Protein AF-0000000086682883 (afdb_homodimer)

Nearest PDB structures (foldseek):
  5fp2-assembly2_B  TM=2.014E-01  e=4.593E+00  Pseudomonas aeruginosa PAO1
  8byt-assembly1_A  TM=1.285E-01  e=1.611E+00  Veillonella parvula
  5c58-assembly1_A  TM=1.926E-01  e=7.196E+00  Serratia marcescens
  5o78-assembly1_C  TM=1.429E-01  e=5.894E+00  Klebsiella aerogenes
  5fp2-assembly2_B  TM=2.020E-01  e=2.876E+00  Pseudomonas aeruginosa PAO1

Structure (mmCIF, N/CA/C/O backbone):
data_AF-0000000086682883-model_v1
#
loop_
_entity.id
_entity.type
_entity.pdbx_description
1 polymer 'Secreted protein'
#
loop_
_atom_site.group_PDB
_atom_site.id
_atom_site.type_symbol
_atom_site.label_atom_id
_atom_site.label_alt_id
_atom_site.label_comp_id
_atom_site.label_asym_id
_atom_site.label_entity_id
_atom_site.label_seq_id
_atom_site.pdbx_PDB_ins_code
_atom_site.Cartn_x
_atom_site.Cartn_y
_atom_site.Cartn_z
_atom_site.occupancy
_atom_site.B_iso_or_equiv
_atom_site.auth_seq_id
_atom_site.auth_comp_id
_atom_site.auth_asym_id
_atom_site.auth_atom_id
_atom_site.pdbx_PDB_model_num
ATOM 1 N N . MET A 1 1 ? -30.047 38.281 -9.898 1 27.17 1 MET A N 1
ATOM 2 C CA . MET A 1 1 ? -28.609 38.438 -9.664 1 27.17 1 MET A CA 1
ATOM 3 C C . MET A 1 1 ? -28.047 37.219 -8.984 1 27.17 1 MET A C 1
ATOM 5 O O . MET A 1 1 ? -28.422 36.875 -7.855 1 27.17 1 MET A O 1
ATOM 9 N N . LEU A 1 2 ? -27.672 36.125 -9.703 1 32.53 2 LEU A N 1
ATOM 10 C CA . LEU A 1 2 ? -27.172 34.844 -9.258 1 32.53 2 LEU A CA 1
ATOM 11 C C . LEU A 1 2 ? -25.812 35 -8.562 1 32.53 2 LEU A C 1
ATOM 13 O O . LEU A 1 2 ? -24.875 35.531 -9.141 1 32.53 2 LEU A O 1
ATOM 17 N N . ALA A 1 3 ? -25.781 34.969 -7.195 1 36.28 3 ALA A N 1
ATOM 18 C CA . ALA A 1 3 ? -24.609 35.062 -6.344 1 36.28 3 ALA A CA 1
ATOM 19 C C . ALA A 1 3 ? -23.578 34 -6.695 1 36.28 3 ALA A C 1
ATOM 21 O O . ALA A 1 3 ? -23.906 32.812 -6.727 1 36.28 3 ALA A O 1
ATOM 22 N N . ALA A 1 4 ? -22.547 34.312 -7.398 1 33.81 4 ALA A N 1
ATOM 23 C CA . ALA A 1 4 ? -21.375 33.5 -7.688 1 33.81 4 ALA A CA 1
ATOM 24 C C . ALA A 1 4 ? -20.766 32.938 -6.406 1 33.81 4 ALA A C 1
ATOM 26 O O . ALA A 1 4 ? -20.344 33.719 -5.535 1 33.81 4 ALA A O 1
ATOM 27 N N . LEU A 1 5 ? -21.172 31.797 -5.938 1 30.8 5 LEU A N 1
ATOM 28 C CA . LEU A 1 5 ? -20.5 31.156 -4.824 1 30.8 5 LEU A CA 1
ATOM 29 C C . LEU A 1 5 ? -19 31.047 -5.086 1 30.8 5 LEU A C 1
ATOM 31 O O . LEU A 1 5 ? -18.578 30.406 -6.055 1 30.8 5 LEU A O 1
ATOM 35 N N . ALA A 1 6 ? -18.25 32 -4.656 1 28.39 6 ALA A N 1
ATOM 36 C CA . ALA A 1 6 ? -16.797 32 -4.711 1 28.39 6 ALA A CA 1
ATOM 37 C C . ALA A 1 6 ? -16.234 30.719 -4.121 1 28.39 6 ALA A C 1
ATOM 39 O O . ALA A 1 6 ? -16.547 30.359 -2.982 1 28.39 6 ALA A O 1
ATOM 40 N N . VAL A 1 7 ? -15.961 29.812 -4.93 1 37.06 7 VAL A N 1
ATOM 41 C CA . VAL A 1 7 ? -15.141 28.672 -4.531 1 37.06 7 VAL A CA 1
ATOM 42 C C . VAL A 1 7 ? -13.891 29.156 -3.809 1 37.06 7 VAL A C 1
ATOM 44 O O . VAL A 1 7 ? -13.078 29.875 -4.387 1 37.06 7 VAL A O 1
ATOM 47 N N . LEU A 1 8 ? -13.953 29.391 -2.508 1 30.41 8 LEU A N 1
ATOM 48 C CA . LEU A 1 8 ? -12.766 29.734 -1.738 1 30.41 8 LEU A CA 1
ATOM 49 C C . LEU A 1 8 ? -11.594 28.844 -2.125 1 30.41 8 LEU A C 1
ATOM 51 O O . LEU A 1 8 ? -11.695 27.609 -2.053 1 30.41 8 LEU A O 1
ATOM 55 N N . ALA A 1 9 ? -10.836 29.234 -3.021 1 33 9 ALA A N 1
ATOM 56 C CA . ALA A 1 9 ? -9.547 28.609 -3.27 1 33 9 ALA A CA 1
ATOM 57 C C . ALA A 1 9 ? -8.836 28.281 -1.959 1 33 9 ALA A C 1
ATOM 59 O O . ALA A 1 9 ? -8.516 29.172 -1.175 1 33 9 ALA A O 1
ATOM 60 N N . VAL A 1 10 ? -9.148 27.219 -1.312 1 38.44 10 VAL A N 1
ATOM 61 C CA . VAL A 1 10 ? -8.32 26.875 -0.164 1 38.44 10 VAL A CA 1
ATOM 62 C C . VAL A 1 10 ? -6.844 27 -0.533 1 38.44 10 VAL A C 1
ATOM 64 O O . VAL A 1 10 ? -6.398 26.469 -1.553 1 38.44 10 VAL A O 1
ATOM 67 N N . PRO A 1 11 ? -6.148 28.016 -0.151 1 33.62 11 PRO A N 1
ATOM 68 C CA . PRO A 1 11 ? -4.719 28.156 -0.416 1 33.62 11 PRO A CA 1
ATOM 69 C C . PRO A 1 11 ? -3.947 26.859 -0.266 1 33.62 11 PRO A C 1
ATOM 71 O O . PRO A 1 11 ? -4.352 25.984 0.507 1 33.62 11 PRO A O 1
ATOM 74 N N . ALA A 1 12 ? -3.254 26.453 -1.316 1 35.34 12 ALA A N 1
ATOM 75 C CA . ALA A 1 12 ? -2.266 25.391 -1.208 1 35.34 12 ALA A CA 1
ATOM 76 C C . ALA A 1 12 ? -1.43 25.547 0.06 1 35.34 12 ALA A C 1
ATOM 78 O O . ALA A 1 12 ? -0.64 26.484 0.181 1 35.34 12 ALA A O 1
ATOM 79 N N . VAL A 1 13 ? -1.948 25.453 1.256 1 35.28 13 VAL A N 1
ATOM 80 C CA . VAL A 1 13 ? -1.044 25.5 2.398 1 35.28 13 VAL A CA 1
ATOM 81 C C . VAL A 1 13 ? 0.2 24.672 2.119 1 35.28 13 VAL A C 1
ATOM 83 O O . VAL A 1 13 ? 0.094 23.484 1.786 1 35.28 13 VAL A O 1
ATOM 86 N N . ALA A 1 14 ? 1.207 25.281 1.608 1 38.34 14 ALA A N 1
ATOM 87 C CA . ALA A 1 14 ? 2.527 24.656 1.594 1 38.34 14 ALA A CA 1
ATOM 88 C C . ALA A 1 14 ? 2.74 23.797 2.834 1 38.34 14 ALA A C 1
ATOM 90 O O . ALA A 1 14 ? 2.258 24.125 3.918 1 38.34 14 ALA A O 1
ATOM 91 N N . TRP A 1 15 ? 2.842 22.531 2.697 1 43.34 15 TRP A N 1
ATOM 92 C CA . TRP A 1 15 ? 3.264 21.703 3.824 1 43.34 15 TRP A CA 1
ATOM 93 C C . TRP A 1 15 ? 4.281 22.438 4.688 1 43.34 15 TRP A C 1
ATOM 95 O O . TRP A 1 15 ? 5.395 22.734 4.234 1 43.34 15 TRP A O 1
ATOM 105 N N . ALA A 1 16 ? 4.047 23.5 5.363 1 47.41 16 ALA A N 1
ATOM 106 C CA . ALA A 1 16 ? 4.941 24.031 6.395 1 47.41 16 ALA A CA 1
ATOM 107 C C . ALA A 1 16 ? 5.398 22.906 7.332 1 47.41 16 ALA A C 1
ATOM 109 O O . ALA A 1 16 ? 4.848 22.75 8.422 1 47.41 16 ALA A O 1
ATOM 110 N N . ALA A 1 17 ? 5.336 21.703 6.855 1 52.91 17 ALA A N 1
ATOM 111 C CA . ALA A 1 17 ? 5.234 20.562 7.766 1 52.91 17 ALA A CA 1
ATOM 112 C C . ALA A 1 17 ? 6.43 20.516 8.711 1 52.91 17 ALA A C 1
ATOM 114 O O . ALA A 1 17 ? 7.559 20.812 8.32 1 52.91 17 ALA A O 1
ATOM 115 N N . SER A 1 18 ? 6.258 20.672 9.953 1 68.38 18 SER A N 1
ATOM 116 C CA . SER A 1 18 ? 7.09 20.125 11.023 1 68.38 18 SER A CA 1
ATOM 117 C C . SER A 1 18 ? 7.711 18.797 10.617 1 68.38 18 SER A C 1
ATOM 119 O O . SER A 1 18 ? 7.164 18.078 9.773 1 68.38 18 SER A O 1
ATOM 121 N N . GLY A 1 19 ? 9.062 18.656 10.875 1 85.44 19 GLY A N 1
ATOM 122 C CA . GLY A 1 19 ? 9.828 17.438 10.648 1 85.44 19 GLY A CA 1
ATOM 123 C C . GLY A 1 19 ? 9.07 16.172 11.031 1 85.44 19 GLY A C 1
ATOM 124 O O . GLY A 1 19 ? 8.094 16.234 11.781 1 85.44 19 GLY A O 1
ATOM 125 N N . PHE A 1 20 ? 9.266 15.094 10.32 1 90.19 20 PHE A N 1
ATOM 126 C CA . PHE A 1 20 ? 8.664 13.82 10.695 1 90.19 20 PHE A CA 1
ATOM 127 C C . PHE A 1 20 ? 9.656 12.68 10.508 1 90.19 20 PHE A C 1
ATOM 129 O O . PHE A 1 20 ? 10.688 12.844 9.859 1 90.19 20 PHE A O 1
ATOM 136 N N . THR A 1 21 ? 9.383 11.633 11.211 1 92.06 21 THR A N 1
ATOM 137 C CA . THR A 1 21 ? 9.984 10.32 10.992 1 92.06 21 THR A CA 1
ATOM 138 C C . THR A 1 21 ? 8.922 9.289 10.625 1 92.06 21 THR A C 1
ATOM 140 O O . THR A 1 21 ? 7.855 9.25 11.234 1 92.06 21 THR A O 1
ATOM 143 N N . GLU A 1 22 ? 9.227 8.555 9.602 1 92.94 22 GLU A N 1
ATOM 144 C CA . GLU A 1 22 ? 8.32 7.484 9.203 1 92.94 22 GLU A CA 1
ATOM 145 C C . GLU A 1 22 ? 9.031 6.137 9.164 1 92.94 22 GLU A C 1
ATOM 147 O O . GLU A 1 22 ? 10.016 5.969 8.445 1 92.94 22 GLU A O 1
ATOM 152 N N . GLN A 1 23 ? 8.492 5.207 9.922 1 94.12 23 GLN A N 1
ATOM 153 C CA . GLN A 1 23 ? 8.992 3.836 9.922 1 94.12 23 GLN A CA 1
ATOM 154 C C . GLN A 1 23 ? 8.07 2.92 9.117 1 94.12 23 GLN A C 1
ATOM 156 O O . GLN A 1 23 ? 6.863 2.867 9.367 1 94.12 23 GLN A O 1
ATOM 161 N N . VAL A 1 24 ? 8.672 2.195 8.172 1 95.81 24 VAL A N 1
ATOM 162 C CA . VAL A 1 24 ? 7.855 1.373 7.285 1 95.81 24 VAL A CA 1
ATOM 163 C C . VAL A 1 24 ? 8.445 -0.031 7.188 1 95.81 24 VAL A C 1
ATOM 165 O O . VAL A 1 24 ? 9.664 -0.189 7.074 1 95.81 24 VAL A O 1
ATOM 168 N N . ALA A 1 25 ? 7.664 -1.007 7.293 1 97.62 25 ALA A N 1
ATOM 169 C CA . ALA A 1 25 ? 7.988 -2.385 6.93 1 97.62 25 ALA A CA 1
ATOM 170 C C . ALA A 1 25 ? 6.973 -2.941 5.934 1 97.62 25 ALA A C 1
ATOM 172 O O . ALA A 1 25 ? 5.762 -2.795 6.125 1 97.62 25 ALA A O 1
ATOM 173 N N . SER A 1 26 ? 7.484 -3.543 4.895 1 97.06 26 SER A N 1
ATOM 174 C CA . SER A 1 26 ? 6.598 -4.02 3.838 1 97.06 26 SER A CA 1
ATOM 175 C C . SER A 1 26 ? 7.082 -5.352 3.268 1 97.06 26 SER A C 1
ATOM 177 O O . SER A 1 26 ? 8.289 -5.578 3.145 1 97.06 26 SER A O 1
ATOM 179 N N . ALA A 1 27 ? 6.117 -6.168 2.936 1 97.31 27 ALA A N 1
ATOM 180 C CA . ALA A 1 27 ? 6.398 -7.426 2.252 1 97.31 27 ALA A CA 1
ATOM 181 C C . ALA A 1 27 ? 5.18 -7.91 1.47 1 97.31 27 ALA A C 1
ATOM 183 O O . ALA A 1 27 ? 4.055 -7.488 1.741 1 97.31 27 ALA A O 1
ATOM 184 N N . ARG A 1 28 ? 5.422 -8.727 0.543 1 95.44 28 ARG A N 1
ATOM 185 C CA . ARG A 1 28 ? 4.391 -9.336 -0.289 1 95.44 28 ARG A CA 1
ATOM 186 C C . ARG A 1 28 ? 4.551 -10.852 -0.325 1 95.44 28 ARG A C 1
ATOM 188 O O . ARG A 1 28 ? 5.668 -11.367 -0.229 1 95.44 28 ARG A O 1
ATOM 195 N N . TRP A 1 29 ? 3.455 -11.484 -0.497 1 95.25 29 TRP A N 1
ATOM 196 C CA . TRP A 1 29 ? 3.432 -12.945 -0.596 1 95.25 29 TRP A CA 1
ATOM 197 C C . TRP A 1 29 ? 2.584 -13.391 -1.781 1 95.25 29 TRP A C 1
ATOM 199 O O . TRP A 1 29 ? 1.647 -12.695 -2.184 1 95.25 29 TRP A O 1
ATOM 209 N N . SER A 1 30 ? 2.992 -14.484 -2.299 1 89.31 30 SER A N 1
ATOM 210 C CA . SER A 1 30 ? 2.162 -15.211 -3.254 1 89.31 30 S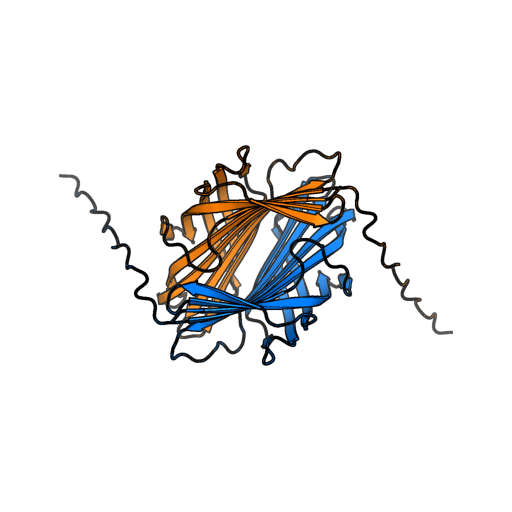ER A CA 1
ATOM 211 C C . SER A 1 30 ? 1.53 -16.438 -2.611 1 89.31 30 SER A C 1
ATOM 213 O O . SER A 1 30 ? 2.172 -17.125 -1.818 1 89.31 30 SER A O 1
ATOM 215 N N . THR A 1 31 ? 0.264 -16.641 -2.988 1 91.69 31 THR A N 1
ATOM 216 C CA . THR A 1 31 ? -0.433 -17.766 -2.359 1 91.69 31 THR A CA 1
ATOM 217 C C . THR A 1 31 ? -1.52 -18.312 -3.279 1 91.69 31 THR A C 1
ATOM 219 O O . THR A 1 31 ? -2.078 -17.578 -4.094 1 91.69 31 THR A O 1
ATOM 222 N N . SER A 1 32 ? -1.722 -19.625 -3.145 1 90.56 32 SER A N 1
ATOM 223 C CA . SER A 1 32 ? -2.971 -20.172 -3.674 1 90.56 32 SER A CA 1
ATOM 224 C C . SER A 1 32 ? -4.148 -19.828 -2.768 1 90.56 32 SER A C 1
ATOM 226 O O . SER A 1 32 ? -3.967 -19.562 -1.577 1 90.56 32 SER A O 1
ATOM 228 N N . PHE A 1 33 ? -5.336 -19.734 -3.398 1 92 33 PHE A N 1
ATOM 229 C CA . PHE A 1 33 ? -6.508 -19.406 -2.602 1 92 33 PHE A CA 1
ATOM 230 C C . PHE A 1 33 ? -7.77 -20.016 -3.217 1 92 33 PHE A C 1
ATOM 232 O O . PHE A 1 33 ? -7.758 -20.438 -4.375 1 92 33 PHE A O 1
ATOM 239 N N . GLN A 1 34 ? -8.719 -20.141 -2.352 1 91.31 34 GLN A N 1
ATOM 240 C CA . GLN A 1 34 ? -10.023 -20.609 -2.834 1 91.31 34 GLN A CA 1
ATOM 241 C C . GLN A 1 34 ? -10.898 -19.422 -3.24 1 91.31 34 GLN A C 1
ATOM 243 O O . GLN A 1 34 ? -11.172 -18.531 -2.43 1 91.31 34 GLN A O 1
ATOM 248 N N . CYS A 1 35 ? -11.344 -19.453 -4.441 1 92.06 35 CYS A N 1
ATOM 249 C CA . CYS A 1 35 ? -12.297 -18.453 -4.918 1 92.06 35 CYS A CA 1
ATOM 250 C C . CYS A 1 35 ? -13.648 -18.625 -4.234 1 92.06 35 CYS A C 1
ATOM 252 O O . CYS A 1 35 ? -13.953 -19.703 -3.713 1 92.06 35 CYS A O 1
ATOM 254 N N . PRO A 1 36 ? -14.461 -17.578 -4.289 1 88.19 36 PRO A N 1
ATOM 255 C CA . PRO A 1 36 ? -15.789 -17.688 -3.684 1 88.19 36 PRO A CA 1
ATOM 256 C C . PRO A 1 36 ? -16.625 -18.797 -4.301 1 88.19 36 PRO A C 1
ATOM 258 O O . PRO A 1 36 ? -17.5 -19.359 -3.639 1 88.19 36 PRO A O 1
ATOM 261 N N . ASP A 1 37 ? -16.375 -19.141 -5.535 1 88.62 37 ASP A N 1
ATOM 262 C CA . ASP A 1 37 ? -17.156 -20.188 -6.199 1 88.62 37 ASP A CA 1
ATOM 263 C C . ASP A 1 37 ? -16.609 -21.578 -5.863 1 88.62 37 ASP A C 1
ATOM 265 O O . ASP A 1 37 ? -17.125 -22.578 -6.359 1 88.62 37 ASP A O 1
ATOM 269 N N . GLY A 1 38 ? -15.562 -21.594 -5.09 1 89.44 38 GLY A N 1
ATOM 270 C CA . GLY A 1 38 ? -15.039 -22.875 -4.625 1 89.44 38 GLY A CA 1
ATOM 271 C C . GLY A 1 38 ? -13.836 -23.344 -5.414 1 89.44 38 GLY A C 1
ATOM 272 O O . GLY A 1 38 ? -13.148 -24.281 -5.004 1 89.44 38 GLY A O 1
ATOM 273 N N . THR A 1 39 ? -13.523 -22.719 -6.527 1 91.25 39 THR A N 1
ATOM 274 C CA . THR A 1 39 ? -12.367 -23.125 -7.312 1 91.25 39 THR A CA 1
ATOM 275 C C . THR A 1 39 ? -11.078 -22.625 -6.672 1 91.25 39 THR A C 1
ATOM 277 O O . THR A 1 39 ? -11.086 -21.609 -5.957 1 91.25 39 THR A O 1
ATOM 280 N N . THR A 1 40 ? -10.055 -23.375 -6.898 1 90.25 40 THR A N 1
ATOM 281 C CA . THR A 1 40 ? -8.742 -22.953 -6.414 1 90.25 40 THR A CA 1
ATOM 282 C C . THR A 1 40 ? -8.016 -22.141 -7.469 1 90.25 40 THR A C 1
ATOM 284 O O . THR A 1 40 ? -8.008 -22.484 -8.648 1 90.25 40 THR A O 1
ATOM 287 N N . ALA A 1 41 ? -7.586 -21.047 -7.117 1 87.19 41 ALA A N 1
ATOM 288 C CA . ALA A 1 41 ? -6.797 -20.188 -8.008 1 87.19 41 ALA A CA 1
ATOM 289 C C . ALA A 1 41 ? -5.359 -20.062 -7.508 1 87.19 41 ALA A C 1
ATOM 291 O O . ALA A 1 41 ? -5.109 -20.109 -6.301 1 87.19 41 ALA A O 1
ATOM 292 N N . ALA A 1 42 ? -4.605 -19.922 -8.578 1 80.56 42 ALA A N 1
ATOM 293 C CA . ALA A 1 42 ? -3.191 -19.719 -8.273 1 80.56 42 ALA A CA 1
ATOM 294 C C . ALA A 1 42 ? -2.83 -18.234 -8.312 1 80.56 42 ALA A C 1
ATOM 296 O O . ALA A 1 42 ? -3.67 -17.406 -8.641 1 80.56 42 ALA A O 1
ATOM 297 N N . ASP A 1 43 ? -1.801 -17.844 -7.555 1 78.75 43 ASP A N 1
ATOM 298 C CA . ASP A 1 43 ? -1.104 -16.578 -7.707 1 78.75 43 ASP A CA 1
ATOM 299 C C . ASP A 1 43 ? -1.84 -15.453 -6.977 1 78.75 43 ASP A C 1
ATOM 301 O O . ASP A 1 43 ? -1.991 -14.352 -7.508 1 78.75 43 ASP A O 1
ATOM 305 N N . GLY A 1 44 ? -2.578 -15.766 -6.008 1 90.56 44 GLY A N 1
ATOM 306 C CA . GLY A 1 44 ? -2.984 -14.688 -5.117 1 90.56 44 GLY A CA 1
ATOM 307 C C . GLY A 1 44 ? -1.818 -13.867 -4.602 1 90.56 44 GLY A C 1
ATOM 308 O O . GLY A 1 44 ? -0.751 -14.414 -4.309 1 90.56 44 GLY A O 1
ATOM 309 N N . ARG A 1 45 ? -2.029 -12.57 -4.559 1 92.94 45 ARG A N 1
ATOM 310 C CA . ARG A 1 45 ? -1.002 -11.664 -4.062 1 92.94 45 ARG A CA 1
ATOM 311 C C . ARG A 1 45 ? -1.479 -10.922 -2.82 1 92.94 45 ARG A C 1
ATOM 313 O O . ARG A 1 45 ? -2.596 -10.398 -2.793 1 92.94 45 ARG A O 1
ATOM 320 N N . LEU A 1 46 ? -0.627 -11.031 -1.885 1 96.06 46 LEU A N 1
ATOM 321 C CA . LEU A 1 46 ? -0.897 -10.383 -0.603 1 96.06 46 LEU A CA 1
ATOM 322 C C . LEU A 1 46 ? 0.183 -9.359 -0.27 1 96.06 46 LEU A C 1
ATOM 324 O O . LEU A 1 46 ? 1.376 -9.641 -0.414 1 96.06 46 LEU A O 1
ATOM 328 N N . ILE A 1 47 ? -0.248 -8.164 0.132 1 96.69 47 ILE A N 1
ATOM 329 C CA . ILE A 1 47 ? 0.682 -7.164 0.643 1 96.69 47 ILE A CA 1
ATOM 330 C C . ILE A 1 47 ? 0.365 -6.863 2.107 1 96.69 47 ILE A C 1
ATOM 332 O O . ILE A 1 47 ? -0.804 -6.766 2.488 1 96.69 47 ILE A O 1
ATOM 336 N N . VAL A 1 48 ? 1.348 -6.836 2.902 1 98 48 VAL A N 1
ATOM 337 C CA . VAL A 1 48 ? 1.268 -6.375 4.285 1 98 48 VAL A CA 1
ATOM 338 C C . VAL A 1 48 ? 2.283 -5.258 4.516 1 98 48 VAL A C 1
ATOM 340 O O . VAL A 1 48 ? 3.477 -5.434 4.266 1 98 48 VAL A O 1
ATOM 343 N N . GLU A 1 49 ? 1.805 -4.156 4.98 1 97.38 49 GLU A N 1
ATOM 344 C CA . GLU A 1 49 ? 2.658 -2.996 5.223 1 97.38 49 GLU A CA 1
ATOM 345 C C . GLU A 1 49 ? 2.232 -2.254 6.488 1 97.38 49 GLU A C 1
ATOM 347 O O . GLU A 1 49 ? 1.039 -2.057 6.727 1 97.38 49 GLU A O 1
ATOM 352 N N . THR A 1 50 ? 3.162 -1.939 7.297 1 97.38 50 THR A N 1
ATOM 353 C CA . THR A 1 50 ? 2.924 -1.046 8.422 1 97.38 50 THR A CA 1
ATOM 354 C C . THR A 1 50 ? 3.734 0.239 8.273 1 97.38 50 THR A C 1
ATOM 356 O O . THR A 1 50 ? 4.859 0.215 7.773 1 97.38 50 THR A O 1
ATOM 359 N N . ASP A 1 51 ? 3.109 1.264 8.617 1 93.5 51 ASP A N 1
ATOM 360 C CA . ASP A 1 51 ? 3.697 2.594 8.492 1 93.5 51 ASP A CA 1
ATOM 361 C C . ASP A 1 51 ? 3.459 3.418 9.758 1 93.5 51 ASP A C 1
ATOM 363 O O . ASP A 1 51 ? 2.35 3.9 9.984 1 93.5 51 ASP A O 1
ATOM 367 N N . ASN A 1 52 ? 4.484 3.652 10.508 1 92.19 52 ASN A N 1
ATOM 368 C CA . ASN A 1 52 ? 4.449 4.473 11.711 1 92.19 52 ASN A CA 1
ATOM 369 C C . ASN A 1 52 ? 4.973 5.879 11.453 1 92.19 52 ASN A C 1
ATOM 371 O O . ASN A 1 52 ? 6.188 6.102 11.422 1 92.19 52 ASN A O 1
ATOM 375 N N . PHE A 1 53 ? 4.051 6.758 11.32 1 89.81 53 PHE A N 1
ATOM 376 C CA . PHE A 1 53 ? 4.375 8.156 11.086 1 89.81 53 PHE A CA 1
ATOM 377 C C . PHE A 1 53 ? 4.438 8.93 12.406 1 89.81 53 PHE A C 1
ATOM 379 O O . PHE A 1 53 ? 3.473 8.938 13.172 1 89.81 53 PHE A O 1
ATOM 386 N N . ILE A 1 54 ? 5.52 9.609 12.578 1 89 54 ILE A N 1
ATOM 387 C CA . ILE A 1 54 ? 5.742 10.359 13.812 1 89 54 ILE A CA 1
ATOM 388 C C . ILE A 1 54 ? 6.094 11.805 13.484 1 89 54 ILE A C 1
ATOM 390 O O . ILE A 1 54 ? 7.188 12.094 12.984 1 89 54 ILE A O 1
ATOM 394 N N . GLU A 1 55 ? 5.172 12.664 13.781 1 85.38 55 GLU A N 1
ATOM 395 C CA . GLU A 1 55 ? 5.453 14.086 13.602 1 85.38 55 GLU A CA 1
ATOM 396 C C . GLU A 1 55 ? 6.48 14.578 14.617 1 85.38 55 GLU A C 1
ATOM 398 O O . GLU A 1 55 ? 6.477 14.148 15.773 1 85.38 55 GLU A O 1
ATOM 403 N N . ALA A 1 56 ? 7.293 15.516 14.125 1 85.69 56 ALA A N 1
ATOM 404 C CA . ALA A 1 56 ? 8.305 16.047 15.039 1 85.69 56 ALA A CA 1
ATOM 405 C C . ALA A 1 56 ? 7.66 16.609 16.297 1 85.69 56 ALA A C 1
ATOM 407 O O . ALA A 1 56 ? 6.68 17.359 16.219 1 85.69 56 ALA A O 1
ATOM 408 N N . GLY A 1 57 ? 8.148 16.203 17.375 1 83.56 57 GLY A N 1
ATOM 409 C CA . GLY A 1 57 ? 7.707 16.734 18.656 1 83.56 57 GLY A CA 1
ATOM 410 C C . GLY A 1 57 ? 6.488 16.016 19.203 1 83.56 57 GLY A C 1
ATOM 411 O O . GLY A 1 57 ? 5.922 16.422 20.219 1 83.56 57 GLY A O 1
ATOM 412 N N . THR A 1 58 ? 6.004 14.961 18.5 1 84.12 58 THR A N 1
ATOM 413 C CA . THR A 1 58 ? 4.852 14.211 18.984 1 84.12 58 THR A CA 1
ATOM 414 C C . THR A 1 58 ? 5.254 12.789 19.375 1 84.12 58 THR A C 1
ATOM 416 O O . THR A 1 58 ? 6.367 12.359 19.078 1 84.12 58 THR A O 1
ATOM 419 N N . THR A 1 59 ? 4.406 12.156 20.156 1 82.88 59 THR A N 1
ATOM 420 C CA . THR A 1 59 ? 4.609 10.766 20.531 1 82.88 59 THR A CA 1
ATOM 421 C C . THR A 1 59 ? 4.027 9.828 19.469 1 82.88 59 THR A C 1
ATOM 423 O O . THR A 1 59 ? 2.951 10.086 18.938 1 82.88 59 THR A O 1
ATOM 426 N N . PRO A 1 60 ? 4.844 8.805 19.234 1 81.19 60 PRO A N 1
ATOM 427 C CA . PRO A 1 60 ? 4.312 7.828 18.281 1 81.19 60 PRO A CA 1
ATOM 428 C C . PRO A 1 60 ? 2.975 7.238 18.719 1 81.19 60 PRO A C 1
ATOM 430 O O . PRO A 1 60 ? 2.734 7.062 19.906 1 81.19 60 PRO A O 1
ATOM 433 N N . ALA A 1 61 ? 2.109 6.98 17.672 1 84.19 61 ALA A N 1
ATOM 434 C CA . ALA A 1 61 ? 0.857 6.293 17.969 1 84.19 61 ALA A CA 1
ATOM 435 C C . ALA A 1 61 ? 1.12 4.918 18.578 1 84.19 61 ALA A C 1
ATOM 437 O O . ALA A 1 61 ? 2.033 4.207 18.156 1 84.19 61 ALA A O 1
ATOM 438 N N . PRO A 1 62 ? 0.339 4.594 19.562 1 85.69 62 PRO A N 1
ATOM 439 C CA . PRO A 1 62 ? 0.547 3.287 20.188 1 85.69 62 PRO A CA 1
ATOM 440 C C . PRO A 1 62 ? 0.341 2.127 19.219 1 85.69 62 PRO A C 1
ATOM 442 O O . PRO A 1 62 ? 1.011 1.096 19.328 1 85.69 62 PRO A O 1
ATOM 445 N N . ASN A 1 63 ? -0.604 2.256 18.344 1 94.31 63 ASN A N 1
ATOM 446 C CA . ASN A 1 63 ? -0.889 1.274 17.297 1 94.31 63 ASN A CA 1
ATOM 447 C C . ASN A 1 63 ? -0.839 1.902 15.914 1 94.31 63 ASN A C 1
ATOM 449 O O . ASN A 1 63 ? -1.819 2.498 15.461 1 94.31 63 ASN A O 1
ATOM 453 N N . PRO A 1 64 ? 0.379 1.729 15.297 1 94.38 64 PRO A N 1
ATOM 454 C CA . PRO A 1 64 ? 0.459 2.309 13.961 1 94.38 64 PRO A CA 1
ATOM 455 C C . PRO A 1 64 ? -0.441 1.596 12.953 1 94.38 64 PRO A C 1
ATOM 457 O O . PRO A 1 64 ? -0.904 0.482 13.211 1 94.38 64 PRO A O 1
ATOM 460 N N . PRO A 1 65 ? -0.685 2.279 11.883 1 95.44 65 PRO A N 1
ATOM 461 C CA . PRO A 1 65 ? -1.559 1.681 10.875 1 95.44 65 PRO A CA 1
ATOM 462 C C . PRO A 1 65 ? -0.938 0.455 10.211 1 95.44 65 PRO A C 1
ATOM 464 O O . PRO A 1 65 ? 0.268 0.432 9.945 1 95.44 65 PRO A O 1
ATOM 467 N N . LEU A 1 66 ? -1.765 -0.482 10.023 1 97.75 66 LEU A N 1
ATOM 468 C CA . LEU A 1 66 ? -1.497 -1.685 9.242 1 97.75 66 LEU A CA 1
ATOM 469 C C . LEU A 1 66 ? -2.338 -1.705 7.965 1 97.75 66 LEU A C 1
ATOM 471 O O . LEU A 1 66 ? -3.551 -1.485 8.016 1 97.75 66 LEU A O 1
ATOM 475 N N . ARG A 1 67 ? -1.708 -1.868 6.824 1 97.31 67 ARG A N 1
ATOM 476 C CA . ARG A 1 67 ? -2.391 -2.047 5.547 1 97.31 67 ARG A CA 1
ATOM 477 C C . ARG A 1 67 ? -2.205 -3.467 5.023 1 97.31 67 ARG A C 1
ATOM 479 O O . ARG A 1 67 ? -1.076 -3.949 4.91 1 97.31 67 ARG A O 1
ATOM 486 N N . VAL A 1 68 ? -3.336 -4.023 4.758 1 97.81 68 VAL A N 1
ATOM 487 C CA . VAL A 1 68 ? -3.338 -5.359 4.164 1 97.81 68 VAL A CA 1
ATOM 488 C C . VAL A 1 68 ? -4.199 -5.359 2.904 1 97.81 68 VAL A C 1
ATOM 490 O O . VAL A 1 68 ? -5.289 -4.781 2.889 1 97.81 68 VAL A O 1
ATOM 493 N N . GLY A 1 69 ? -3.676 -5.914 1.854 1 97 69 GLY A N 1
ATOM 494 C CA . GLY A 1 69 ? -4.41 -6.031 0.604 1 97 69 GLY A CA 1
ATOM 495 C C . GLY A 1 69 ? -4.195 -7.363 -0.09 1 97 69 GLY A C 1
ATOM 496 O O . GLY A 1 69 ? -3.072 -7.867 -0.146 1 97 69 GLY A O 1
ATOM 497 N N . PHE A 1 70 ? -5.27 -7.898 -0.515 1 97.19 70 PHE A N 1
ATOM 498 C CA . PHE A 1 70 ? -5.23 -9.148 -1.269 1 97.19 70 PHE A CA 1
ATOM 499 C C . PHE A 1 70 ? -5.906 -8.984 -2.625 1 97.19 70 PHE A C 1
ATOM 501 O O . PHE A 1 70 ? -6.953 -8.336 -2.729 1 97.19 70 PHE A O 1
ATOM 508 N N . VAL A 1 71 ? -5.273 -9.578 -3.627 1 95.38 71 VAL A N 1
ATOM 509 C CA . VAL A 1 71 ? -5.863 -9.641 -4.961 1 95.38 71 VAL A CA 1
ATOM 510 C C . VAL A 1 71 ? -5.613 -11.016 -5.57 1 95.38 71 VAL A C 1
ATOM 512 O O . VAL A 1 71 ? -4.523 -11.578 -5.434 1 95.38 71 VAL A O 1
ATOM 515 N N . GLY A 1 72 ? -6.625 -11.547 -6.156 1 92.88 72 GLY A N 1
ATOM 516 C CA . GLY A 1 72 ? -6.523 -12.789 -6.906 1 92.88 72 GLY A CA 1
ATOM 517 C C . GLY A 1 72 ? -7.43 -1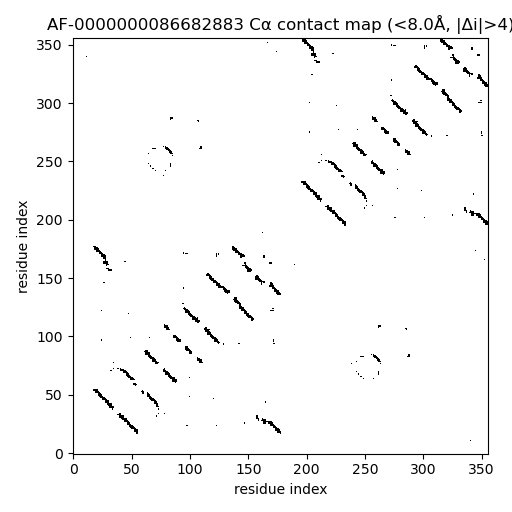2.828 -8.125 1 92.88 72 GLY A C 1
ATOM 518 O O . GLY A 1 72 ? -8.367 -12.039 -8.227 1 92.88 72 GLY A O 1
ATOM 519 N N . GLN A 1 73 ? -7.047 -13.727 -9.031 1 88.62 73 GLN A N 1
ATOM 520 C CA . GLN A 1 73 ? -7.852 -13.891 -10.242 1 88.62 73 GLN A CA 1
ATOM 521 C C . GLN A 1 73 ? -8.602 -15.219 -10.219 1 88.62 73 GLN A C 1
ATOM 523 O O . GLN A 1 73 ? -7.988 -16.281 -10.281 1 88.62 73 GLN A O 1
ATOM 528 N N . CYS A 1 74 ? -9.898 -15.078 -10.172 1 90.44 74 CYS A N 1
ATOM 529 C CA . CYS A 1 74 ? -10.781 -16.234 -10.273 1 90.44 74 CYS A CA 1
ATOM 530 C C . CYS A 1 74 ? -11.297 -16.406 -11.703 1 90.44 74 CYS A C 1
ATOM 532 O O . CYS A 1 74 ? -11.172 -15.484 -12.523 1 90.44 74 CYS A O 1
ATOM 534 N N . PRO A 1 75 ? -11.836 -17.578 -11.938 1 86.94 75 PRO A N 1
ATOM 535 C CA . PRO A 1 75 ? -12.398 -17.781 -13.281 1 86.94 75 PRO A CA 1
ATOM 536 C C . PRO A 1 75 ? -13.453 -16.734 -13.633 1 86.94 75 PRO A C 1
ATOM 538 O O . PRO A 1 75 ? -13.578 -16.344 -14.805 1 86.94 75 PRO A O 1
ATOM 541 N N . ASP A 1 76 ? -14.18 -16.328 -12.641 1 88.81 76 ASP A N 1
ATOM 542 C CA . ASP A 1 76 ? -15.281 -15.398 -12.914 1 88.81 76 ASP A CA 1
ATOM 543 C C . ASP A 1 76 ? -14.836 -13.953 -12.688 1 88.81 76 ASP A C 1
ATOM 545 O O . ASP A 1 76 ? -15.672 -13.047 -12.633 1 88.81 76 ASP A O 1
ATOM 549 N N . GLY A 1 77 ? -13.516 -13.766 -12.414 1 88.69 77 GLY A N 1
ATOM 550 C CA . GLY A 1 77 ? -13.008 -12.406 -12.297 1 88.69 77 GLY A CA 1
ATOM 551 C C . GLY A 1 77 ? -12.148 -12.195 -11.07 1 88.69 77 GLY A C 1
ATOM 552 O O . GLY A 1 77 ? -11.844 -13.148 -10.344 1 88.69 77 GLY A O 1
ATOM 553 N N . THR A 1 78 ? -11.852 -10.922 -10.922 1 90.88 78 THR A N 1
ATOM 554 C CA . THR A 1 78 ? -10.945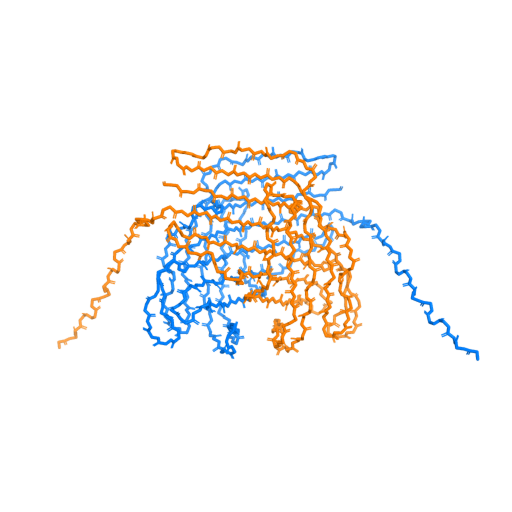 -10.547 -9.844 1 90.88 78 THR A CA 1
ATOM 555 C C . THR A 1 78 ? -11.641 -10.68 -8.492 1 90.88 78 THR A C 1
ATOM 557 O O . THR A 1 78 ? -12.805 -10.305 -8.352 1 90.88 78 THR A O 1
ATOM 560 N N . PHE A 1 79 ? -10.977 -11.281 -7.551 1 94.81 79 PHE A N 1
ATOM 561 C CA . PHE A 1 79 ? -11.352 -11.273 -6.141 1 94.81 79 PHE A CA 1
ATOM 562 C C . PHE A 1 79 ? -10.344 -10.484 -5.312 1 94.81 79 PHE A C 1
ATOM 564 O O . PHE A 1 79 ? -9.133 -10.695 -5.434 1 94.81 79 PHE A O 1
ATOM 571 N N . SER A 1 80 ? -10.836 -9.508 -4.508 1 97 80 SER A N 1
ATOM 572 C CA . SER A 1 80 ? -9.914 -8.688 -3.721 1 97 80 SER A CA 1
ATOM 573 C C . SER A 1 80 ? -10.555 -8.25 -2.408 1 97 80 SER A C 1
ATOM 575 O O . SER A 1 80 ? -11.781 -8.203 -2.293 1 97 80 SER A O 1
ATOM 577 N N . TRP A 1 81 ? -9.703 -8.031 -1.455 1 97.25 81 TRP A N 1
ATOM 578 C CA . TRP A 1 81 ? -10.086 -7.453 -0.173 1 97.25 81 TRP A CA 1
ATOM 579 C C . TRP A 1 81 ? -8.922 -6.691 0.453 1 97.25 81 TRP A C 1
ATOM 581 O O . TRP A 1 81 ? -7.766 -6.891 0.072 1 97.25 81 TRP A O 1
ATOM 591 N N . GLY A 1 82 ? -9.234 -5.828 1.413 1 96.69 82 GLY A N 1
ATOM 592 C CA . GLY A 1 82 ? -8.18 -5.109 2.111 1 96.69 82 GLY A CA 1
ATOM 593 C C . GLY A 1 82 ? -8.672 -4.379 3.346 1 96.69 82 GLY A C 1
ATOM 594 O O . GLY A 1 82 ? -9.883 -4.258 3.561 1 96.69 82 GLY A O 1
ATOM 595 N N . LEU A 1 83 ? -7.758 -3.951 4.137 1 96.56 83 LEU A N 1
ATOM 596 C CA . LEU A 1 83 ? -8.047 -3.197 5.352 1 96.56 83 LEU A CA 1
ATOM 597 C C . LEU A 1 83 ? -6.918 -2.223 5.668 1 96.56 83 LEU A C 1
ATOM 599 O O . LEU A 1 83 ? -5.781 -2.42 5.238 1 96.56 83 LEU A O 1
ATOM 603 N N . VAL A 1 84 ? -7.234 -1.163 6.281 1 97.56 84 VAL A N 1
ATOM 604 C CA . VAL A 1 84 ? -6.34 -0.232 6.965 1 97.56 84 VAL A CA 1
ATOM 605 C C . VAL A 1 84 ? -6.789 -0.054 8.414 1 97.56 84 VAL A C 1
ATOM 607 O O . VAL A 1 84 ? -7.859 0.502 8.672 1 97.56 84 VAL A O 1
ATOM 610 N N . GLN A 1 85 ? -5.992 -0.558 9.352 1 97.19 85 GLN A N 1
ATOM 611 C CA . GLN A 1 85 ? -6.391 -0.615 10.75 1 97.19 85 GLN A CA 1
ATOM 612 C C . GLN A 1 85 ? -5.211 -0.317 11.672 1 97.19 85 GLN A C 1
ATOM 614 O O . GLN A 1 85 ? -4.066 -0.633 11.344 1 97.19 85 GLN A O 1
ATOM 619 N N . PRO A 1 86 ? -5.52 0.333 12.758 1 95.81 86 PRO A N 1
ATOM 620 C CA . PRO A 1 86 ? -4.473 0.34 13.781 1 95.81 86 PRO A CA 1
ATOM 621 C C . PRO A 1 86 ? -4.18 -1.052 14.336 1 95.81 86 PRO A C 1
ATOM 623 O O . PRO A 1 86 ? -5.102 -1.847 14.539 1 95.81 86 PRO A O 1
ATOM 626 N N . ALA A 1 87 ? -2.93 -1.402 14.547 1 97.25 87 ALA A N 1
ATOM 627 C CA . ALA A 1 87 ? -2.553 -2.727 15.031 1 97.25 87 ALA A CA 1
ATOM 628 C C . ALA A 1 87 ? -1.316 -2.652 15.922 1 97.25 87 ALA A C 1
ATOM 630 O O . ALA A 1 87 ? -0.416 -1.846 15.68 1 97.25 87 ALA A O 1
ATOM 631 N N . PRO A 1 88 ? -1.284 -3.494 16.969 1 96.31 88 PRO A N 1
ATOM 632 C CA . PRO A 1 88 ? -0.045 -3.566 17.75 1 96.31 88 PRO A CA 1
ATOM 633 C C . PRO A 1 88 ? 1.174 -3.891 16.891 1 96.31 88 PRO A C 1
ATOM 635 O O . PRO A 1 88 ? 1.171 -4.883 16.156 1 96.31 88 PRO A O 1
ATOM 638 N N . THR A 1 89 ? 2.135 -3.02 16.969 1 96.19 89 THR A N 1
ATOM 639 C CA . THR A 1 89 ? 3.342 -3.154 16.156 1 96.19 89 THR A CA 1
ATOM 640 C C . THR A 1 89 ? 4.586 -2.859 16.984 1 96.19 89 THR A C 1
ATOM 642 O O . THR A 1 89 ? 4.621 -1.88 17.734 1 96.19 89 THR A O 1
ATOM 645 N N . GLN A 1 90 ? 5.535 -3.715 16.812 1 93.88 90 GLN A N 1
ATOM 646 C CA . GLN A 1 90 ? 6.824 -3.506 17.453 1 93.88 90 GLN A CA 1
ATOM 647 C C . GLN A 1 90 ? 7.918 -3.219 16.438 1 93.88 90 GLN A C 1
ATOM 649 O O . GLN A 1 90 ? 8.188 -4.043 15.555 1 93.88 90 GLN A O 1
ATOM 654 N N . PHE A 1 91 ? 8.469 -2.094 16.562 1 91.56 91 PHE A N 1
ATOM 655 C CA . PHE A 1 91 ? 9.664 -1.749 15.805 1 91.56 91 PHE A CA 1
ATOM 656 C C . PHE A 1 91 ? 10.906 -1.812 16.688 1 91.56 91 PHE A C 1
ATOM 658 O O . PHE A 1 91 ? 11.016 -1.08 17.672 1 91.56 91 PHE A O 1
ATOM 665 N N . LYS A 1 92 ? 11.734 -2.641 16.266 1 90.88 92 LYS A N 1
ATOM 666 C CA . LYS A 1 92 ? 12.984 -2.697 17.016 1 90.88 92 LYS A CA 1
ATOM 667 C C . LYS A 1 92 ? 13.984 -1.662 16.516 1 90.88 92 LYS A C 1
ATOM 669 O O . LYS A 1 92 ? 13.922 -1.253 15.352 1 90.88 92 LYS A O 1
ATOM 674 N N . ARG A 1 93 ? 14.875 -1.404 17.344 1 84.44 93 ARG A N 1
ATOM 675 C CA . ARG A 1 93 ? 15.906 -0.432 17 1 84.44 93 ARG A CA 1
ATOM 676 C C . ARG A 1 93 ? 16.781 -0.943 15.867 1 84.44 93 ARG A C 1
ATOM 678 O O . ARG A 1 93 ? 16.875 -2.152 15.641 1 84.44 93 ARG A O 1
ATOM 685 N N . ASN A 1 94 ? 17.406 -0.084 15.117 1 87.12 94 ASN A N 1
ATOM 686 C CA . ASN A 1 94 ? 18.344 -0.333 14.023 1 87.12 94 ASN A CA 1
ATOM 687 C C . ASN A 1 94 ? 17.703 -1.169 12.922 1 87.12 94 ASN A C 1
ATOM 689 O O . ASN A 1 94 ? 18.406 -1.866 12.18 1 87.12 94 ASN A O 1
ATOM 693 N N . LEU A 1 95 ? 16.422 -1.251 12.938 1 91.44 95 LEU A N 1
ATOM 694 C CA . LEU A 1 95 ? 15.688 -1.864 11.836 1 91.44 95 LEU A CA 1
ATOM 695 C C . LEU A 1 95 ? 15.945 -3.367 11.781 1 91.44 95 LEU A C 1
ATOM 697 O O . LEU A 1 95 ? 16.062 -3.941 10.695 1 91.44 95 LEU A O 1
ATOM 701 N N . THR A 1 96 ? 16.109 -4.004 13.008 1 95.31 96 THR A N 1
ATOM 702 C CA . THR A 1 96 ? 16.469 -5.418 13.031 1 95.31 96 THR A CA 1
ATOM 703 C C . THR A 1 96 ? 15.234 -6.297 12.922 1 95.31 96 THR A C 1
ATOM 705 O O . THR A 1 96 ? 15.312 -7.434 12.445 1 95.31 96 THR A O 1
ATOM 708 N N . ARG A 1 97 ? 14.164 -5.703 13.422 1 97 97 ARG A N 1
ATOM 709 C CA . ARG A 1 97 ? 12.961 -6.527 13.391 1 97 97 ARG A CA 1
ATOM 710 C C . ARG A 1 97 ? 11.703 -5.668 13.516 1 97 97 ARG A C 1
ATOM 712 O O . ARG A 1 97 ? 11.688 -4.684 14.266 1 97 97 ARG A O 1
ATOM 719 N N . VAL A 1 98 ? 10.641 -6.008 12.867 1 97.81 98 VAL A N 1
ATOM 720 C CA . VAL A 1 98 ? 9.297 -5.457 13.008 1 97.81 98 VAL A CA 1
ATOM 721 C C . VAL A 1 98 ? 8.281 -6.594 13.109 1 97.81 98 VAL A C 1
ATOM 723 O O . VAL A 1 98 ? 8.367 -7.574 12.367 1 97.81 98 VAL A O 1
ATOM 726 N N . ARG A 1 99 ? 7.398 -6.516 14.047 1 97.94 99 ARG A N 1
ATOM 727 C CA . ARG A 1 99 ? 6.328 -7.496 14.188 1 97.94 99 ARG A CA 1
ATOM 728 C C . ARG A 1 99 ? 4.969 -6.816 14.328 1 97.94 99 ARG A C 1
ATOM 730 O O . ARG A 1 99 ? 4.844 -5.82 15.047 1 97.94 99 ARG A O 1
ATOM 737 N N . VAL A 1 100 ? 4.051 -7.309 13.664 1 98.12 100 VAL A N 1
ATOM 738 C CA . VAL A 1 100 ? 2.688 -6.793 13.742 1 98.12 100 VAL A CA 1
ATOM 739 C C . VAL A 1 100 ? 1.7 -7.953 13.844 1 98.12 100 VAL A C 1
ATOM 741 O O . VAL A 1 100 ? 1.898 -9 13.219 1 98.12 100 VAL A O 1
ATOM 744 N N . SER A 1 101 ? 0.679 -7.797 14.641 1 97.69 101 SER A N 1
ATOM 745 C CA . SER A 1 101 ? -0.347 -8.828 14.766 1 97.69 101 SER A CA 1
ATOM 746 C C . SER A 1 101 ? -1.71 -8.219 15.07 1 97.69 101 SER A C 1
ATOM 748 O O . SER A 1 101 ? -1.794 -7.094 15.57 1 97.69 101 SER A O 1
ATOM 750 N N . GLY A 1 102 ? -2.74 -8.984 14.695 1 97.88 102 GLY A N 1
ATOM 751 C CA . GLY A 1 102 ? -4.105 -8.562 14.969 1 97.88 102 GLY A CA 1
ATOM 752 C C . GLY A 1 102 ? -5.145 -9.406 14.25 1 97.88 102 GLY A C 1
ATOM 753 O O . GLY A 1 102 ? -4.816 -10.148 13.328 1 97.88 102 GLY A O 1
ATOM 754 N N . THR A 1 103 ? -6.391 -9.414 14.766 1 98.19 103 THR A N 1
ATOM 755 C CA . THR A 1 103 ? -7.562 -10.008 14.125 1 98.19 103 THR A CA 1
ATOM 756 C C . THR A 1 103 ? -8.617 -8.938 13.859 1 98.19 103 THR A C 1
ATOM 758 O O . THR A 1 103 ? -8.961 -8.164 14.75 1 98.19 103 THR A O 1
ATOM 761 N N . PHE A 1 104 ? -9.109 -8.906 12.656 1 97.75 104 PHE A N 1
ATOM 762 C CA . PHE A 1 104 ? -10 -7.844 12.203 1 97.75 104 PHE A CA 1
ATOM 763 C C . PHE A 1 104 ? -11.281 -8.43 11.617 1 97.75 104 PHE A C 1
ATOM 765 O O . PHE A 1 104 ? -11.234 -9.25 10.711 1 97.75 104 PHE A O 1
ATOM 772 N N . ALA A 1 105 ? -12.375 -7.953 12.094 1 96.94 105 ALA A N 1
ATOM 773 C CA . ALA A 1 105 ? -13.672 -8.391 11.578 1 96.94 105 ALA A CA 1
ATOM 774 C C . ALA A 1 105 ? -14.203 -7.422 10.531 1 96.94 105 ALA A C 1
ATOM 776 O O . ALA A 1 105 ? -13.664 -6.324 10.359 1 96.94 105 ALA A O 1
ATOM 777 N N . ASN A 1 106 ? -15.133 -7.855 9.703 1 96.06 106 ASN A N 1
ATOM 778 C CA . ASN A 1 106 ? -15.883 -7.059 8.734 1 96.06 106 ASN A CA 1
ATOM 779 C C . ASN A 1 106 ? -14.969 -6.508 7.641 1 96.06 106 ASN A C 1
ATOM 781 O O . ASN A 1 106 ? -15.117 -5.359 7.223 1 96.06 106 ASN A O 1
ATOM 785 N N . VAL A 1 107 ? -13.93 -7.23 7.309 1 96.56 107 VAL A N 1
ATOM 786 C CA . VAL A 1 107 ? -13.133 -6.891 6.137 1 96.56 107 VAL A CA 1
ATOM 787 C C . VAL A 1 107 ? -13.945 -7.129 4.867 1 96.56 107 VAL A C 1
ATOM 789 O O . VAL A 1 107 ? -14.352 -8.258 4.586 1 96.56 107 VAL A O 1
ATOM 792 N N . ARG A 1 108 ? -14.188 -6.133 4.086 1 94.31 108 ARG A N 1
ATOM 793 C CA . ARG A 1 108 ? -15.055 -6.238 2.924 1 94.31 108 ARG A CA 1
ATOM 794 C C . ARG A 1 108 ? -14.273 -6.648 1.684 1 94.31 108 ARG A C 1
ATOM 796 O O . ARG A 1 108 ? -13.172 -6.145 1.446 1 94.31 108 ARG A O 1
ATOM 803 N N . ASP A 1 109 ? -14.805 -7.574 0.951 1 95.94 109 ASP A N 1
ATOM 804 C CA . ASP A 1 109 ? -14.219 -7.906 -0.343 1 95.94 109 ASP A CA 1
ATOM 805 C C . ASP A 1 109 ? -14.914 -7.148 -1.472 1 95.94 109 ASP A C 1
ATOM 807 O O . ASP A 1 109 ? -15.883 -6.426 -1.236 1 95.94 109 ASP A O 1
ATOM 811 N N . ASN A 1 110 ? -14.391 -7.227 -2.652 1 94.88 110 ASN A N 1
ATOM 812 C CA . ASN A 1 110 ? -14.883 -6.449 -3.783 1 94.88 110 ASN A CA 1
ATOM 813 C C . ASN A 1 110 ? -16.25 -6.938 -4.25 1 94.88 110 ASN A C 1
ATOM 815 O O . ASN A 1 110 ? -16.875 -6.32 -5.113 1 94.88 110 ASN A O 1
ATOM 819 N N . ARG A 1 111 ? -16.734 -8.008 -3.633 1 94.06 111 ARG A N 1
ATOM 820 C CA . ARG A 1 111 ? -18.016 -8.562 -4.035 1 94.06 111 ARG A CA 1
ATOM 821 C C . ARG A 1 111 ? -19.062 -8.367 -2.947 1 94.06 111 ARG A C 1
ATOM 823 O O . ARG A 1 111 ? -20.188 -8.891 -3.047 1 94.06 111 ARG A O 1
ATOM 830 N N . GLY A 1 112 ? -18.688 -7.738 -1.929 1 92.25 112 GLY A N 1
ATOM 831 C CA . GLY A 1 112 ? -19.641 -7.316 -0.92 1 92.25 112 GLY A CA 1
ATOM 832 C C . GLY A 1 112 ? -19.641 -8.195 0.315 1 92.25 112 GLY A C 1
ATOM 833 O O . GLY A 1 112 ? -20.375 -7.941 1.27 1 92.25 112 GLY A O 1
ATOM 834 N N . GLY A 1 113 ? -18.844 -9.219 0.339 1 94.38 113 GLY A N 1
ATOM 835 C CA . GLY A 1 113 ? -18.734 -10.078 1.508 1 94.38 113 GLY A CA 1
ATOM 836 C C . GLY A 1 113 ? -17.906 -9.469 2.621 1 94.38 113 GLY A C 1
ATOM 837 O O . GLY A 1 113 ? -17 -8.68 2.363 1 94.38 113 GLY A O 1
ATOM 838 N N . LEU A 1 114 ? -18.297 -9.883 3.902 1 95.62 114 LEU A N 1
ATOM 839 C CA . LEU A 1 114 ? -17.531 -9.492 5.078 1 95.62 114 LEU A CA 1
ATOM 840 C C . LEU A 1 114 ? -16.781 -10.68 5.656 1 95.62 114 LEU A C 1
ATOM 842 O O . LEU A 1 114 ? -17.312 -11.789 5.715 1 95.62 114 LEU A O 1
ATOM 846 N N . HIS A 1 115 ? -15.555 -10.383 6.047 1 97.12 115 HIS A N 1
ATOM 847 C CA . HIS A 1 115 ? -14.672 -11.477 6.453 1 97.12 115 HIS A CA 1
ATOM 848 C C . HIS A 1 115 ? -13.898 -11.117 7.715 1 97.12 115 HIS A C 1
ATOM 850 O O . HIS A 1 115 ? -13.812 -9.938 8.078 1 97.12 115 HIS A O 1
ATOM 856 N N . THR A 1 116 ? -13.469 -12.148 8.414 1 98.25 116 THR A N 1
ATOM 857 C CA . THR A 1 116 ? -12.492 -11.992 9.492 1 98.25 116 THR A CA 1
ATOM 858 C C . THR A 1 116 ? -11.086 -12.344 9 1 98.25 116 THR A C 1
ATOM 860 O O . THR A 1 116 ? -10.883 -13.391 8.383 1 98.25 116 THR A O 1
ATOM 863 N N . VAL A 1 117 ? -10.148 -11.438 9.234 1 98.25 117 VAL A N 1
ATOM 864 C CA . VAL A 1 117 ? -8.766 -11.633 8.812 1 98.25 117 VAL A CA 1
ATOM 865 C C . VAL A 1 117 ? -7.844 -11.531 10.031 1 98.25 117 VAL A C 1
ATOM 867 O O . VAL A 1 117 ? -7.914 -10.57 10.797 1 98.25 117 VAL A O 1
ATOM 870 N N . SER A 1 118 ? -7.004 -12.547 10.242 1 98.62 118 SER A N 1
ATOM 871 C CA . SER A 1 118 ? -5.953 -12.5 11.258 1 98.62 118 SER A CA 1
ATOM 872 C C . SER A 1 118 ? -4.574 -12.367 10.617 1 98.62 118 SER A C 1
ATOM 874 O O . SER A 1 118 ? -4.27 -13.055 9.641 1 98.62 118 SER A O 1
ATOM 876 N N . VAL A 1 119 ? -3.814 -11.453 11.164 1 98.38 119 VAL A N 1
ATOM 877 C CA . VAL A 1 119 ? -2.475 -11.164 10.664 1 98.38 119 VAL A CA 1
ATOM 878 C C . VAL A 1 119 ? -1.448 -11.375 11.773 1 98.38 119 VAL A C 1
ATOM 880 O O . VAL A 1 119 ? -1.635 -10.898 12.898 1 98.38 119 VAL A O 1
ATOM 883 N N . ASP A 1 120 ? -0.421 -12.086 11.523 1 98.56 120 ASP A N 1
ATOM 884 C CA . ASP A 1 120 ? 0.821 -12.164 12.281 1 98.56 120 ASP A CA 1
ATOM 885 C C . ASP A 1 120 ? 2.037 -12.125 11.359 1 98.56 120 ASP A C 1
ATOM 887 O O . ASP A 1 120 ? 2.4 -13.141 10.766 1 98.56 120 ASP A O 1
ATOM 891 N N . ALA A 1 121 ? 2.656 -11.008 11.219 1 98.5 121 ALA A N 1
ATOM 892 C CA . ALA A 1 121 ? 3.758 -10.82 10.273 1 98.5 121 ALA A CA 1
ATOM 893 C C . ALA A 1 121 ? 5.016 -10.328 10.992 1 98.5 121 ALA A C 1
ATOM 895 O O . ALA A 1 121 ? 4.93 -9.578 11.969 1 98.5 121 ALA A O 1
ATOM 896 N N . CYS A 1 122 ? 6.133 -10.766 10.469 1 98.56 122 CYS A N 1
ATOM 897 C CA . CYS A 1 122 ? 7.422 -10.398 11.055 1 98.56 122 CYS A CA 1
ATOM 898 C C . CYS A 1 122 ? 8.461 -10.164 9.961 1 98.56 122 CYS A C 1
ATOM 900 O O . CYS A 1 122 ? 8.641 -10.992 9.078 1 98.56 122 CYS A O 1
ATOM 902 N N . TRP A 1 123 ? 9.086 -9.039 10.039 1 98.25 123 TRP A N 1
ATOM 903 C CA . TRP A 1 123 ? 10.25 -8.727 9.211 1 98.25 123 TRP A CA 1
ATOM 904 C C . TRP A 1 123 ? 11.539 -8.844 10.023 1 98.25 123 TRP A C 1
ATOM 906 O O . TRP A 1 123 ? 11.609 -8.375 11.156 1 98.25 123 TRP A O 1
ATOM 916 N N . THR A 1 124 ? 12.523 -9.461 9.422 1 97.25 124 THR A N 1
ATOM 917 C CA . THR A 1 124 ? 13.836 -9.578 10.039 1 97.25 124 THR A CA 1
ATOM 918 C C . THR A 1 124 ? 14.914 -8.992 9.125 1 97.25 124 THR A C 1
ATOM 920 O O . THR A 1 124 ? 15.117 -9.477 8.008 1 97.25 124 THR A O 1
ATOM 923 N N . GLY A 1 125 ? 15.625 -8.062 9.625 1 96.31 125 GLY A N 1
ATOM 924 C CA . GLY A 1 125 ? 16.688 -7.445 8.852 1 96.31 125 GLY A CA 1
ATOM 925 C C . GLY A 1 125 ? 17.828 -8.398 8.531 1 96.31 125 GLY A C 1
ATOM 926 O O . GLY A 1 125 ? 18.25 -9.164 9.391 1 96.31 125 GLY A O 1
ATOM 927 N N . THR A 1 126 ? 18.25 -8.398 7.273 1 93.75 126 THR A N 1
ATOM 928 C CA . THR A 1 126 ? 19.312 -9.297 6.859 1 93.75 126 THR A CA 1
ATOM 929 C C . THR A 1 126 ? 20.516 -8.516 6.348 1 93.75 126 THR A C 1
ATOM 931 O O . THR A 1 126 ? 21.641 -9 6.391 1 93.75 126 THR A O 1
ATOM 934 N N . GLY A 1 127 ? 20.422 -7.367 5.762 1 91.56 127 GLY A N 1
ATOM 935 C CA . GLY A 1 127 ? 21.516 -6.59 5.195 1 91.56 127 GLY A CA 1
ATOM 936 C C . GLY A 1 127 ? 21.922 -5.414 6.066 1 91.56 127 GLY A C 1
ATOM 937 O O . GLY A 1 127 ? 21.359 -5.211 7.148 1 91.56 127 GLY A O 1
ATOM 938 N N . PRO A 1 128 ? 23 -4.801 5.641 1 94.31 128 PRO A N 1
ATOM 939 C CA . PRO A 1 128 ? 23.359 -3.564 6.336 1 94.31 128 PRO A CA 1
ATOM 940 C C . PRO A 1 128 ? 22.312 -2.467 6.184 1 94.31 128 PRO A C 1
ATOM 942 O O . PRO A 1 128 ? 21.453 -2.545 5.293 1 94.31 128 PRO A O 1
ATOM 945 N N . VAL A 1 129 ? 22.375 -1.501 7.105 1 95.56 129 VAL A N 1
ATOM 946 C CA . VAL A 1 129 ? 21.562 -0.3 6.941 1 95.56 129 VAL A CA 1
ATOM 947 C C . VAL A 1 129 ? 22.172 0.594 5.863 1 95.56 129 VAL A C 1
ATOM 949 O O . VAL A 1 129 ? 23.344 0.979 5.957 1 95.56 129 VAL A O 1
ATOM 952 N N . VAL A 1 130 ? 21.453 0.857 4.828 1 95 130 VAL A N 1
ATOM 953 C CA . VAL A 1 130 ? 21.875 1.773 3.77 1 95 130 VAL A CA 1
ATOM 954 C C . VAL A 1 130 ? 21.219 3.139 3.982 1 95 130 VAL A C 1
ATOM 956 O O . VAL A 1 130 ? 20 3.238 4.109 1 95 130 VAL A O 1
ATOM 959 N N . THR A 1 131 ? 22.062 4.215 4.043 1 95.44 131 THR A N 1
ATOM 960 C CA . THR A 1 131 ? 21.562 5.57 4.238 1 95.44 131 THR A CA 1
ATOM 961 C C . THR A 1 131 ? 21.641 6.367 2.939 1 95.44 131 THR A C 1
ATOM 963 O O . THR A 1 131 ? 22.688 6.438 2.307 1 95.44 131 THR A O 1
ATOM 966 N N . THR A 1 132 ? 20.484 6.809 2.469 1 93 132 THR A N 1
ATOM 967 C CA . THR A 1 132 ? 20.406 7.699 1.317 1 93 132 THR A CA 1
ATOM 968 C C . THR A 1 132 ? 20 9.109 1.749 1 93 132 THR A C 1
ATOM 970 O O . THR A 1 132 ? 18.984 9.281 2.43 1 93 132 THR A O 1
ATOM 973 N N . VAL A 1 133 ? 20.797 10.148 1.341 1 92.75 133 VAL A N 1
ATOM 974 C CA . VAL A 1 133 ? 20.469 11.539 1.627 1 92.75 133 VAL A CA 1
ATOM 975 C C . VAL A 1 133 ? 19.734 12.156 0.429 1 92.75 133 VAL A C 1
ATOM 977 O O . VAL A 1 133 ? 20.312 12.266 -0.658 1 92.75 133 VAL A O 1
ATOM 980 N N . ASN A 1 134 ? 18.469 12.508 0.579 1 85.12 134 ASN A N 1
ATOM 981 C CA . ASN A 1 134 ? 17.625 13.016 -0.502 1 85.12 134 ASN A CA 1
ATOM 982 C C . ASN A 1 134 ? 17.719 14.531 -0.613 1 85.12 134 ASN A C 1
ATOM 984 O O . ASN A 1 134 ? 17.312 15.117 -1.622 1 85.12 134 ASN A O 1
ATOM 988 N N . GLY A 1 135 ? 18.234 15.234 0.376 1 86.88 135 GLY A N 1
ATOM 989 C CA . GLY A 1 135 ? 18.375 16.672 0.486 1 86.88 135 GLY A CA 1
ATOM 990 C C . GLY A 1 135 ? 18.672 17.141 1.9 1 86.88 135 GLY A C 1
ATOM 991 O O . GLY A 1 135 ? 18.781 16.328 2.816 1 86.88 135 GLY A O 1
ATOM 992 N N . PRO A 1 136 ? 18.781 18.453 1.989 1 88.75 136 PRO A N 1
ATOM 993 C CA . PRO A 1 136 ? 19.031 18.953 3.346 1 88.75 136 PRO A CA 1
ATOM 994 C C . PRO A 1 136 ? 17.922 18.547 4.324 1 88.75 136 PRO A C 1
ATOM 996 O O . PRO A 1 136 ? 16.75 18.859 4.102 1 88.75 136 PRO A O 1
ATOM 999 N N . GLY A 1 137 ? 18.266 17.812 5.32 1 90.81 137 GLY A N 1
ATOM 1000 C CA . GLY A 1 137 ? 17.328 17.422 6.359 1 90.81 137 GLY A CA 1
ATOM 1001 C C . GLY A 1 137 ? 16.469 16.219 5.977 1 90.81 137 GLY A C 1
ATOM 1002 O O . GLY A 1 137 ? 15.594 15.805 6.738 1 90.81 137 GLY A O 1
ATOM 1003 N N . SER A 1 138 ? 16.719 15.766 4.836 1 91.31 138 SER A N 1
ATOM 1004 C CA . SER A 1 138 ? 15.945 14.641 4.324 1 91.31 138 SER A CA 1
ATOM 1005 C C . SER A 1 138 ? 16.828 13.422 4.078 1 91.31 138 SER A C 1
ATOM 1007 O O . SER A 1 138 ? 17.766 13.477 3.27 1 91.31 138 SER A O 1
ATOM 1009 N N . LYS A 1 139 ? 16.516 12.297 4.797 1 94.06 139 LYS A N 1
ATOM 1010 C CA . LYS A 1 139 ? 17.297 11.078 4.582 1 94.06 139 LYS A CA 1
ATOM 1011 C C . LYS A 1 139 ? 16.438 9.836 4.773 1 94.06 139 LYS A C 1
ATOM 1013 O O . LYS A 1 139 ? 15.398 9.883 5.434 1 94.06 139 LYS A O 1
ATOM 1018 N N . ARG A 1 140 ? 16.922 8.781 4.148 1 94.62 140 ARG A N 1
ATOM 1019 C CA . ARG A 1 140 ? 16.312 7.461 4.285 1 94.62 140 ARG A CA 1
ATOM 1020 C C . ARG A 1 140 ? 17.328 6.445 4.797 1 94.62 140 ARG A C 1
ATOM 1022 O O . ARG A 1 140 ? 18.438 6.359 4.281 1 94.62 140 ARG A O 1
ATOM 1029 N N . LYS A 1 141 ? 16.969 5.688 5.836 1 95.5 141 LYS A N 1
ATOM 1030 C CA . LYS A 1 141 ? 17.672 4.484 6.262 1 95.5 141 LYS A CA 1
ATOM 1031 C C . LYS A 1 141 ? 16.891 3.229 5.918 1 95.5 141 LYS A C 1
ATOM 1033 O O . LYS A 1 141 ? 15.695 3.133 6.238 1 95.5 141 LYS A O 1
ATOM 1038 N N . GLU A 1 142 ? 17.547 2.322 5.223 1 95.5 142 GLU A N 1
ATOM 1039 C CA . GLU A 1 142 ? 16.828 1.128 4.793 1 95.5 142 GLU A CA 1
ATOM 1040 C C . GLU A 1 142 ? 17.703 -0.121 4.93 1 95.5 142 GLU A C 1
ATOM 1042 O O . GLU A 1 142 ? 18.922 -0.053 4.789 1 95.5 142 GLU A O 1
ATOM 1047 N N . ARG A 1 143 ? 17.031 -1.153 5.191 1 94.94 143 ARG A N 1
ATOM 1048 C CA . ARG A 1 143 ? 17.656 -2.471 5.266 1 94.94 143 ARG A CA 1
ATOM 1049 C C . ARG A 1 143 ? 16.812 -3.52 4.562 1 94.94 143 ARG A C 1
ATOM 1051 O O . ARG A 1 143 ? 15.578 -3.514 4.684 1 94.94 143 ARG A O 1
ATOM 1058 N N . SER A 1 144 ? 17.5 -4.387 3.766 1 94.06 144 SER A N 1
ATOM 1059 C CA . SER A 1 144 ? 16.812 -5.57 3.27 1 94.06 144 SER A CA 1
ATOM 1060 C C . SER A 1 144 ? 16.359 -6.465 4.418 1 94.06 144 SER A C 1
ATOM 1062 O O . SER A 1 144 ? 16.953 -6.457 5.496 1 94.06 144 SER A O 1
ATOM 1064 N N . ALA A 1 145 ? 15.258 -7.16 4.148 1 96.38 145 ALA A N 1
ATOM 1065 C CA . ALA A 1 145 ? 14.695 -8.023 5.188 1 96.38 145 ALA A CA 1
ATOM 1066 C C . ALA A 1 145 ? 14.117 -9.297 4.586 1 96.38 145 ALA A C 1
ATOM 1068 O O . ALA A 1 145 ? 13.883 -9.375 3.379 1 96.38 145 ALA A O 1
ATOM 1069 N N . THR A 1 146 ? 14.039 -10.32 5.352 1 96.25 146 THR A N 1
ATOM 1070 C CA . THR A 1 146 ? 13.109 -11.414 5.105 1 96.25 146 THR A CA 1
ATOM 1071 C C . THR A 1 146 ? 11.82 -11.219 5.891 1 96.25 146 THR A C 1
ATOM 1073 O O . THR A 1 146 ? 11.789 -10.477 6.875 1 96.25 146 THR A O 1
ATOM 1076 N N . ALA A 1 147 ? 10.805 -11.805 5.395 1 97.56 147 ALA A N 1
ATOM 1077 C CA . ALA A 1 147 ? 9.523 -11.656 6.078 1 97.56 147 ALA A CA 1
ATOM 1078 C C . ALA A 1 147 ? 8.773 -12.984 6.133 1 97.56 147 ALA A C 1
ATOM 1080 O O . ALA A 1 147 ? 8.797 -13.758 5.172 1 97.56 147 ALA A O 1
ATOM 1081 N N . THR A 1 148 ? 8.133 -13.25 7.262 1 98 148 THR A N 1
ATOM 1082 C CA . THR A 1 148 ? 7.176 -14.336 7.422 1 98 148 THR A CA 1
ATOM 1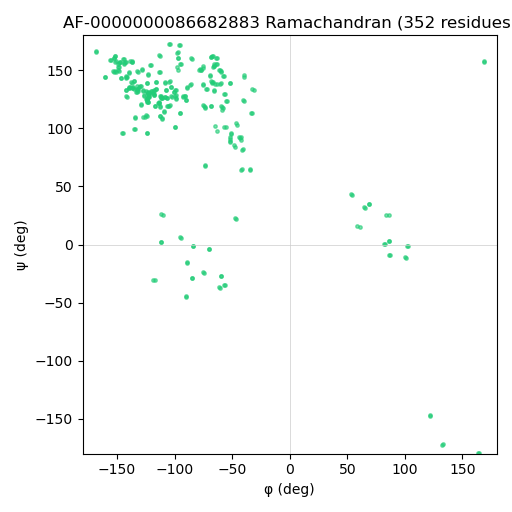083 C C . THR A 1 148 ? 5.816 -13.797 7.855 1 98 148 THR A C 1
ATOM 1085 O O . THR A 1 148 ? 5.727 -12.727 8.453 1 98 148 THR A O 1
ATOM 1088 N N . ALA A 1 149 ? 4.848 -14.562 7.52 1 97.81 149 ALA A N 1
ATOM 1089 C CA . ALA A 1 149 ? 3.52 -14.188 7.992 1 97.81 149 ALA A CA 1
ATOM 1090 C C . ALA A 1 149 ? 2.629 -15.414 8.164 1 97.81 149 ALA A C 1
ATOM 1092 O O . ALA A 1 149 ? 2.875 -16.453 7.547 1 97.81 149 ALA A O 1
ATOM 1093 N N . THR A 1 150 ? 1.729 -15.336 9.102 1 98.25 150 THR A N 1
ATOM 1094 C CA . THR A 1 150 ? 0.528 -16.156 9.148 1 98.25 150 THR A CA 1
ATOM 1095 C C . THR A 1 150 ? -0.722 -15.312 8.938 1 98.25 150 THR A C 1
ATOM 1097 O O . THR A 1 150 ? -1.038 -14.445 9.758 1 98.25 150 THR A O 1
ATOM 1100 N N . ILE A 1 151 ? -1.325 -15.539 7.801 1 97.75 151 ILE A N 1
ATOM 1101 C CA . ILE A 1 151 ? -2.561 -14.836 7.473 1 97.75 151 ILE A CA 1
ATOM 1102 C C . ILE A 1 151 ? -3.719 -15.828 7.406 1 97.75 151 ILE A C 1
ATOM 1104 O O . ILE A 1 151 ? -3.678 -16.781 6.633 1 97.75 151 ILE A O 1
ATOM 1108 N N . VAL A 1 152 ? -4.742 -15.594 8.211 1 98.06 152 VAL A N 1
ATOM 1109 C CA . VAL A 1 152 ? -5.93 -16.438 8.25 1 98.06 152 VAL A CA 1
ATOM 1110 C C . VAL A 1 152 ? -7.141 -15.648 7.762 1 98.06 152 VAL A C 1
ATOM 1112 O O . VAL A 1 152 ? -7.422 -14.562 8.266 1 98.06 152 VAL A O 1
ATOM 1115 N N . PHE A 1 153 ? -7.773 -16.172 6.707 1 97.69 153 PHE A N 1
ATOM 1116 C CA . PHE A 1 153 ? -8.969 -15.594 6.109 1 97.69 153 PHE A CA 1
ATOM 1117 C C . PHE A 1 153 ? -10.188 -16.484 6.363 1 97.69 153 PHE A C 1
ATOM 1119 O O . PHE A 1 153 ? -10.32 -17.547 5.754 1 97.69 153 PHE A O 1
ATOM 1126 N N . ASP A 1 154 ? -11.086 -15.984 7.25 1 96.88 154 ASP A N 1
ATOM 1127 C CA . ASP A 1 154 ? -12.289 -16.719 7.645 1 96.88 154 ASP A CA 1
ATOM 1128 C C . ASP A 1 154 ? -11.938 -18.125 8.141 1 96.88 154 ASP A C 1
ATOM 1130 O O . ASP A 1 154 ? -12.562 -19.094 7.723 1 96.88 154 ASP A O 1
ATOM 1134 N N . GLY A 1 155 ? -10.906 -18.156 8.922 1 95.56 155 GLY A N 1
ATOM 1135 C CA . GLY A 1 155 ? -10.516 -19.422 9.547 1 95.56 155 GLY A CA 1
ATOM 1136 C C . GLY A 1 155 ? -9.609 -20.266 8.672 1 95.56 155 GLY A C 1
ATOM 1137 O O . GLY A 1 155 ? -9.039 -21.25 9.141 1 95.56 155 GLY A O 1
ATOM 1138 N N . ASN A 1 156 ? -9.375 -19.922 7.344 1 94.12 156 ASN A N 1
ATOM 1139 C CA . ASN A 1 156 ? -8.484 -20.625 6.434 1 94.12 156 ASN A CA 1
ATOM 1140 C C . ASN A 1 156 ? -7.129 -19.938 6.316 1 94.12 156 ASN A C 1
ATOM 1142 O O . ASN A 1 156 ? -7.066 -18.719 6.113 1 94.12 156 ASN A O 1
ATOM 1146 N N . THR A 1 157 ? -6.109 -20.719 6.418 1 94.69 157 THR A N 1
ATOM 1147 C CA . THR A 1 157 ? -4.773 -20.141 6.297 1 94.69 157 THR A CA 1
ATOM 1148 C C . THR A 1 157 ? -4.465 -19.781 4.848 1 94.69 157 THR A C 1
ATOM 1150 O O . THR A 1 157 ? -4.465 -20.656 3.973 1 94.69 157 THR A O 1
ATOM 1153 N N . LEU A 1 158 ? -4.246 -18.547 4.586 1 93.69 158 LEU A N 1
ATOM 1154 C CA . LEU A 1 158 ? -3.928 -18.047 3.254 1 93.69 158 LEU A CA 1
ATOM 1155 C C . LEU A 1 158 ? -2.42 -18.047 3.021 1 93.69 158 LEU A C 1
ATOM 1157 O O . LEU A 1 158 ? -1.953 -18.406 1.94 1 93.69 158 LEU A O 1
ATOM 1161 N N . VAL A 1 159 ? -1.704 -17.578 4.008 1 92.44 159 VAL A N 1
ATOM 1162 C CA . VAL A 1 159 ? -0.246 -17.531 4.008 1 92.44 159 VAL A CA 1
ATOM 1163 C C . VAL A 1 159 ? 0.292 -18.109 5.32 1 92.44 159 VAL A C 1
ATOM 1165 O O . VAL A 1 159 ? -0.237 -17.812 6.395 1 92.44 159 VAL A O 1
ATOM 1168 N N . ASP A 1 160 ? 1.307 -18.938 5.191 1 92.94 160 ASP A N 1
ATOM 1169 C CA . ASP A 1 160 ? 2.021 -19.453 6.348 1 92.94 160 ASP A CA 1
ATOM 1170 C C . ASP A 1 160 ? 3.51 -19.609 6.051 1 92.94 160 ASP A C 1
ATOM 1172 O O . ASP A 1 160 ? 3.922 -20.594 5.43 1 92.94 160 ASP A O 1
ATOM 1176 N N . GLY A 1 161 ? 4.234 -18.594 6.441 1 93.81 161 GLY A N 1
ATOM 1177 C CA . GLY A 1 161 ? 5.672 -18.719 6.25 1 93.81 161 GLY A CA 1
ATOM 1178 C C . GLY A 1 161 ? 6.25 -17.609 5.375 1 93.81 161 GLY A C 1
ATOM 1179 O O . GLY A 1 161 ? 5.816 -16.469 5.449 1 93.81 161 GLY A O 1
ATOM 1180 N N . ALA A 1 162 ? 7.34 -18.016 4.602 1 91.31 162 ALA A N 1
ATOM 1181 C CA . ALA A 1 162 ? 8.195 -17.016 3.977 1 91.31 162 ALA A CA 1
ATOM 1182 C C . ALA A 1 162 ? 8.023 -17 2.461 1 91.31 162 ALA A C 1
ATOM 1184 O O . ALA A 1 162 ? 8.945 -16.656 1.725 1 91.31 162 ALA A O 1
ATOM 1185 N N . ALA A 1 163 ? 6.93 -17.406 1.952 1 87.44 163 ALA A N 1
ATOM 1186 C CA . ALA A 1 163 ? 6.727 -17.422 0.506 1 87.44 163 ALA A CA 1
ATOM 1187 C C . ALA A 1 163 ? 6.527 -16.016 -0.041 1 87.44 163 ALA A C 1
ATOM 1189 O O . ALA A 1 163 ? 5.473 -15.703 -0.604 1 87.44 163 ALA A O 1
ATOM 1190 N N . ASN A 1 164 ? 7.574 -15.25 0.019 1 89.56 164 ASN A N 1
ATOM 1191 C CA . ASN A 1 164 ? 7.516 -13.852 -0.394 1 89.56 164 ASN A CA 1
ATOM 1192 C C . ASN A 1 164 ? 7.48 -13.719 -1.913 1 89.56 164 ASN A C 1
ATOM 1194 O O . ASN A 1 164 ? 8.133 -14.492 -2.623 1 89.56 164 ASN A O 1
ATOM 1198 N N . PHE A 1 165 ? 6.648 -12.844 -2.309 1 85.44 165 PHE A N 1
ATOM 1199 C CA . PHE A 1 165 ? 6.734 -12.375 -3.686 1 85.44 165 PHE A CA 1
ATOM 1200 C C . PHE A 1 165 ? 8.016 -11.578 -3.906 1 85.44 165 PHE A C 1
ATOM 1202 O O . PHE A 1 165 ? 8.422 -10.789 -3.047 1 85.44 165 PHE A O 1
ATOM 1209 N N . PRO A 1 166 ? 8.617 -11.766 -5 1 78.94 166 PRO A N 1
ATOM 1210 C CA . PRO A 1 166 ? 9.992 -11.273 -5.113 1 78.94 166 PRO A CA 1
ATOM 1211 C C . PRO A 1 166 ? 10.062 -9.758 -5.281 1 78.94 166 PRO A C 1
ATOM 1213 O O . PRO A 1 166 ? 11.102 -9.148 -5.008 1 78.94 166 PRO A O 1
ATOM 1216 N N . PHE A 1 167 ? 8.953 -9.023 -5.801 1 81.12 167 PHE A N 1
ATOM 1217 C CA . PHE A 1 167 ? 9.094 -7.594 -6.059 1 81.12 167 PHE A CA 1
ATOM 1218 C C . PHE A 1 167 ? 7.902 -6.82 -5.508 1 81.12 167 PHE A C 1
ATOM 1220 O O . PHE A 1 167 ? 6.75 -7.164 -5.781 1 81.12 167 PHE A O 1
ATOM 1227 N N . PRO A 1 168 ? 8.25 -5.828 -4.816 1 82.94 168 PRO A N 1
ATOM 1228 C CA . PRO A 1 168 ? 9.555 -5.57 -4.199 1 82.94 168 PRO A CA 1
ATOM 1229 C C . PRO A 1 168 ? 9.891 -6.57 -3.102 1 82.94 168 PRO A C 1
ATOM 1231 O O . PRO A 1 168 ? 8.992 -7.164 -2.498 1 82.94 168 PRO A O 1
ATOM 1234 N N . ALA A 1 169 ? 11.203 -6.738 -2.91 1 88.94 169 ALA A N 1
ATOM 1235 C CA . ALA A 1 169 ? 11.648 -7.543 -1.773 1 88.94 169 ALA A CA 1
ATOM 1236 C C . ALA A 1 169 ? 11.242 -6.895 -0.452 1 88.94 169 ALA A C 1
ATOM 1238 O O . ALA A 1 169 ? 11.078 -5.676 -0.377 1 88.94 169 ALA A O 1
ATOM 1239 N N . PRO A 1 170 ? 11.125 -7.773 0.589 1 95.62 170 PRO A N 1
ATOM 1240 C CA . PRO A 1 170 ? 10.805 -7.191 1.896 1 95.62 170 PRO A CA 1
ATOM 1241 C C . PRO A 1 170 ? 11.852 -6.188 2.369 1 95.62 170 PRO A C 1
ATOM 1243 O O . PRO A 1 170 ? 13.047 -6.359 2.098 1 95.62 170 PRO A O 1
ATOM 1246 N N . PHE A 1 171 ? 11.391 -5.195 3.127 1 95.56 171 PHE A N 1
ATOM 1247 C CA . PHE A 1 171 ? 12.312 -4.191 3.641 1 95.56 171 PHE A CA 1
ATOM 1248 C C . PHE A 1 171 ? 11.789 -3.59 4.941 1 95.56 171 PHE A C 1
ATOM 1250 O O . PHE A 1 171 ? 10.609 -3.725 5.262 1 95.56 171 PHE A O 1
ATOM 1257 N N . ILE A 1 172 ? 12.672 -3.021 5.652 1 97.31 172 ILE A N 1
ATOM 1258 C CA . ILE A 1 172 ? 12.406 -2.111 6.758 1 97.31 172 ILE A CA 1
ATOM 1259 C C . ILE A 1 172 ? 13.094 -0.771 6.5 1 97.31 172 ILE A C 1
ATOM 1261 O O . ILE A 1 172 ? 14.281 -0.728 6.168 1 97.31 172 ILE A O 1
ATOM 1265 N N . ARG A 1 173 ? 12.32 0.254 6.656 1 95.69 173 ARG A N 1
ATOM 1266 C CA . ARG A 1 173 ? 12.938 1.541 6.348 1 95.69 173 ARG A CA 1
ATOM 1267 C C . ARG A 1 173 ? 12.461 2.621 7.316 1 95.69 173 ARG A C 1
ATOM 1269 O O . ARG A 1 173 ? 11.398 2.492 7.926 1 95.69 173 ARG A O 1
ATOM 1276 N N . ILE A 1 174 ? 13.305 3.65 7.426 1 94.38 174 ILE A N 1
ATOM 1277 C CA . ILE A 1 174 ? 12.977 4.871 8.156 1 94.38 174 ILE A CA 1
ATOM 1278 C C . ILE A 1 174 ? 13.258 6.09 7.273 1 94.38 174 ILE A C 1
ATOM 1280 O O . ILE A 1 174 ? 14.383 6.281 6.809 1 94.38 174 ILE A O 1
ATOM 1284 N N . ASP A 1 175 ? 12.266 6.859 7.016 1 93.06 175 ASP A N 1
ATOM 1285 C CA . ASP A 1 175 ? 12.414 8.148 6.344 1 93.06 175 ASP A CA 1
ATOM 1286 C C . ASP A 1 175 ? 12.375 9.297 7.348 1 93.06 175 ASP A C 1
ATOM 1288 O O . ASP A 1 175 ? 11.484 9.367 8.195 1 93.06 175 ASP A O 1
ATOM 1292 N N . ILE A 1 176 ? 13.32 10.164 7.227 1 92.38 176 ILE A N 1
ATOM 1293 C CA . ILE A 1 176 ? 13.461 11.273 8.164 1 92.38 176 ILE A CA 1
ATOM 1294 C C . ILE A 1 176 ? 13.414 12.602 7.406 1 92.38 176 ILE A C 1
ATOM 1296 O O . ILE A 1 176 ? 14.141 12.789 6.426 1 92.38 176 ILE A O 1
ATOM 1300 N N . GLU A 1 177 ? 12.555 13.453 7.84 1 89.62 177 GLU A N 1
ATOM 1301 C CA . GLU A 1 177 ? 12.477 14.828 7.348 1 89.62 177 GLU A CA 1
ATOM 1302 C C . GLU A 1 177 ? 12.609 15.828 8.492 1 89.62 177 GLU A C 1
ATOM 1304 O O . GLU A 1 177 ? 11.852 15.789 9.453 1 89.62 177 GLU A O 1
ATOM 1309 N N . LYS A 1 178 ? 13.609 16.797 8.383 1 87.88 178 LYS A N 1
ATOM 1310 C CA . LYS A 1 178 ? 13.844 17.812 9.398 1 87.88 178 LYS A CA 1
ATOM 1311 C C . LYS A 1 178 ? 13.523 19.203 8.875 1 87.88 178 LYS A C 1
ATOM 1313 O O . LYS A 1 178 ? 13.688 19.484 7.688 1 87.88 178 LYS A O 1
ATOM 1318 N N . MET B 1 1 ? -8.469 -44.875 19.781 1 27.38 1 MET B N 1
ATOM 1319 C C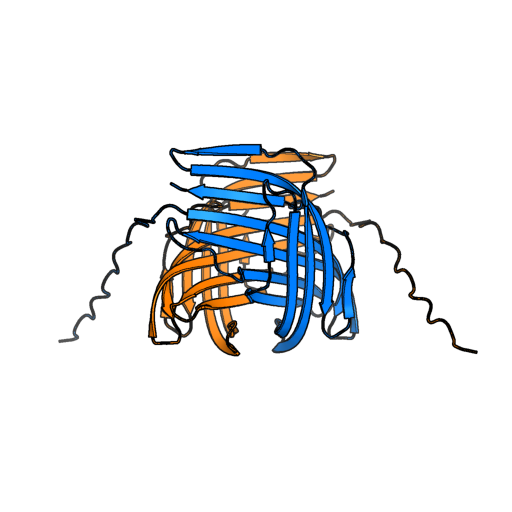A . MET B 1 1 ? -7.496 -44.719 18.703 1 27.38 1 MET B CA 1
ATOM 1320 C C . MET B 1 1 ? -7.602 -43.375 18.047 1 27.38 1 MET B C 1
ATOM 1322 O O . MET B 1 1 ? -8.578 -43.062 17.344 1 27.38 1 MET B O 1
ATOM 1326 N N . LEU B 1 2 ? -7.109 -42.281 18.656 1 32.47 2 LEU B N 1
ATOM 1327 C CA . LEU B 1 2 ? -7.176 -40.875 18.25 1 32.47 2 LEU B CA 1
ATOM 1328 C C . LEU B 1 2 ? -6.434 -40.656 16.922 1 32.47 2 LEU B C 1
ATOM 1330 O O . LEU B 1 2 ? -5.234 -40.906 16.844 1 32.47 2 LEU B O 1
ATOM 1334 N N . ALA B 1 3 ? -7.199 -40.625 15.75 1 37.16 3 ALA B N 1
ATOM 1335 C CA . ALA B 1 3 ? -6.656 -40.406 14.414 1 37.16 3 ALA B CA 1
ATOM 1336 C C . ALA B 1 3 ? -5.895 -39.094 14.344 1 37.16 3 ALA B C 1
ATOM 1338 O O . ALA B 1 3 ? -6.434 -38.031 14.688 1 37.16 3 ALA B O 1
ATOM 1339 N N . ALA B 1 4 ? -4.617 -39.125 14.391 1 35.19 4 ALA B N 1
ATOM 1340 C CA . ALA B 1 4 ? -3.707 -38.031 14.148 1 35.19 4 ALA B CA 1
ATOM 1341 C C . ALA B 1 4 ? -4.004 -37.344 12.812 1 35.19 4 ALA B C 1
ATOM 1343 O O . ALA B 1 4 ? -3.912 -37.969 11.758 1 35.19 4 ALA B O 1
ATOM 1344 N N . LEU B 1 5 ? -4.895 -36.344 12.797 1 31.64 5 LEU B N 1
ATOM 1345 C CA . LEU B 1 5 ? -5.078 -35.562 11.578 1 31.64 5 LEU B CA 1
ATOM 1346 C C . LEU B 1 5 ? -3.742 -35.062 11.07 1 31.64 5 LEU B C 1
ATOM 1348 O O . LEU B 1 5 ? -3.072 -34.281 11.758 1 31.64 5 LEU B O 1
ATOM 1352 N N . ALA B 1 6 ? -3.074 -35.781 10.227 1 28.25 6 ALA B N 1
ATOM 1353 C CA . ALA B 1 6 ? -1.85 -35.375 9.547 1 28.25 6 ALA B CA 1
ATOM 1354 C C . ALA B 1 6 ? -2.025 -34 8.883 1 28.25 6 ALA B C 1
ATOM 1356 O O . ALA B 1 6 ? -2.947 -33.812 8.086 1 28.25 6 ALA B O 1
ATOM 1357 N N . VAL B 1 7 ? -1.648 -33 9.531 1 37.53 7 VAL B N 1
ATOM 1358 C CA . VAL B 1 7 ? -1.488 -31.703 8.898 1 37.53 7 VAL B CA 1
ATOM 1359 C C . VAL B 1 7 ? -0.693 -31.859 7.605 1 37.53 7 VAL B C 1
ATOM 1361 O O . VAL B 1 7 ? 0.463 -32.281 7.625 1 37.53 7 VAL B O 1
ATOM 1364 N N . LEU B 1 8 ? -1.344 -32.219 6.504 1 30.92 8 LEU B N 1
ATOM 1365 C CA . LEU B 1 8 ? -0.665 -32.25 5.211 1 30.92 8 LEU B CA 1
ATOM 1366 C C . LEU B 1 8 ? 0.238 -31.031 5.031 1 30.92 8 LEU B C 1
ATOM 1368 O O . LEU B 1 8 ? -0.224 -29.891 5.125 1 30.92 8 LEU B O 1
ATOM 1372 N N . ALA B 1 9 ? 1.415 -31.141 5.418 1 34.75 9 ALA B N 1
ATOM 1373 C CA . ALA B 1 9 ? 2.422 -30.156 5.023 1 34.75 9 ALA B CA 1
ATOM 1374 C C . ALA B 1 9 ? 2.246 -29.75 3.561 1 34.75 9 ALA B C 1
ATOM 1376 O O . ALA B 1 9 ? 2.371 -30.578 2.66 1 34.75 9 ALA B O 1
ATOM 1377 N N . VAL B 1 10 ? 1.374 -28.859 3.254 1 38.94 10 VAL B N 1
ATOM 137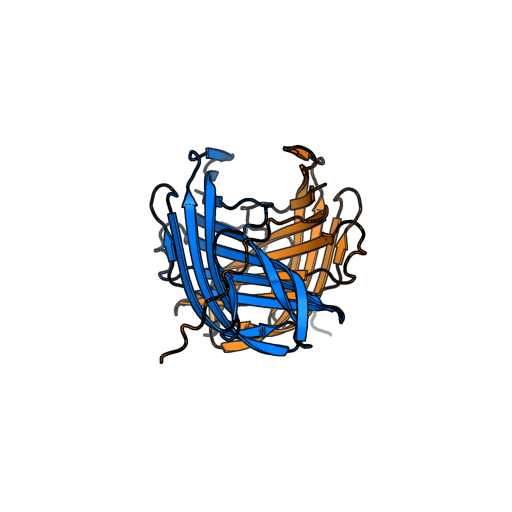8 C CA . VAL B 1 10 ? 1.358 -28.391 1.868 1 38.94 10 VAL B CA 1
ATOM 1379 C C . VAL B 1 10 ? 2.781 -28.078 1.413 1 38.94 10 VAL B C 1
ATOM 1381 O O . VAL B 1 10 ? 3.5 -27.328 2.084 1 38.94 10 VAL B O 1
ATOM 1384 N N . PRO B 1 11 ? 3.432 -28.875 0.623 1 33.62 11 PRO B N 1
ATOM 1385 C CA . PRO B 1 11 ? 4.77 -28.578 0.104 1 33.62 11 PRO B CA 1
ATOM 1386 C C . PRO B 1 11 ? 4.941 -27.125 -0.306 1 33.62 11 PRO B C 1
ATOM 1388 O O . PRO B 1 11 ? 3.971 -26.469 -0.686 1 33.62 11 PRO B O 1
ATOM 1391 N N . ALA B 1 12 ? 5.949 -26.453 0.271 1 35.44 12 ALA B N 1
ATOM 1392 C CA . ALA B 1 12 ? 6.383 -25.172 -0.249 1 35.44 12 ALA B CA 1
ATOM 1393 C C . ALA B 1 12 ? 6.422 -25.172 -1.774 1 35.44 12 ALA B C 1
ATOM 1395 O O . ALA B 1 12 ? 7.262 -25.844 -2.377 1 35.44 12 ALA B O 1
ATOM 1396 N N . VAL B 1 13 ? 5.332 -25.312 -2.492 1 35 13 VAL B N 1
ATOM 1397 C CA . VAL B 1 13 ? 5.457 -25.219 -3.943 1 35 13 VAL B CA 1
ATOM 1398 C C . VAL B 1 13 ? 6.355 -24.031 -4.305 1 35 13 VAL B C 1
ATOM 1400 O O . VAL B 1 13 ? 6.098 -22.906 -3.885 1 35 13 VAL B O 1
ATOM 1403 N N . ALA B 1 14 ? 7.625 -24.281 -4.449 1 39.03 14 ALA B N 1
ATOM 1404 C CA . ALA B 1 14 ? 8.492 -23.297 -5.102 1 39.03 14 ALA B CA 1
ATOM 1405 C C . ALA B 1 14 ? 7.742 -22.531 -6.188 1 39.03 14 ALA B C 1
ATOM 1407 O O . ALA B 1 14 ? 6.883 -23.094 -6.871 1 39.03 14 ALA B O 1
ATOM 1408 N N . TRP B 1 15 ? 7.523 -21.281 -6.023 1 43.72 15 TRP B N 1
ATOM 1409 C CA . TRP B 1 15 ? 7 -20.484 -7.129 1 43.72 15 TRP B CA 1
ATOM 1410 C C . TRP B 1 15 ? 7.547 -20.969 -8.461 1 43.72 15 TRP B C 1
ATOM 1412 O O . TRP B 1 15 ? 8.75 -20.875 -8.719 1 43.72 15 TRP B O 1
ATOM 1422 N N . ALA B 1 16 ? 7.312 -22.141 -8.969 1 47.53 16 ALA B N 1
ATOM 1423 C CA . ALA B 1 16 ? 7.609 -22.469 -10.359 1 47.53 16 ALA B CA 1
ATOM 1424 C C . ALA B 1 16 ? 7.098 -21.391 -11.305 1 47.53 16 ALA B C 1
ATOM 1426 O O . ALA B 1 16 ? 6.02 -21.516 -11.891 1 47.53 16 ALA B O 1
ATOM 1427 N N . ALA B 1 17 ? 6.926 -20.203 -10.766 1 52.75 17 ALA B N 1
ATOM 1428 C CA . ALA B 1 17 ? 5.996 -19.281 -11.414 1 52.75 17 ALA B CA 1
ATOM 1429 C C . ALA B 1 17 ? 6.43 -18.984 -12.852 1 52.75 17 ALA B C 1
ATOM 1431 O O . ALA B 1 17 ? 7.625 -18.906 -13.141 1 52.75 17 ALA B O 1
ATOM 1432 N N . SER B 1 18 ? 5.688 -19.281 -13.797 1 68.19 18 SER B N 1
ATOM 1433 C CA . SER B 1 18 ? 5.625 -18.641 -15.102 1 68.19 18 SER B CA 1
ATOM 1434 C C . SER B 1 18 ? 5.93 -17.156 -15 1 68.19 18 SER B C 1
ATOM 1436 O O . SER B 1 18 ? 5.73 -16.547 -13.938 1 68.19 18 SER B O 1
ATOM 1438 N N . GLY B 1 19 ? 6.809 -16.625 -15.922 1 85.19 19 GLY B N 1
ATOM 1439 C CA . GLY B 1 19 ? 7.176 -15.219 -16.047 1 85.19 19 GLY B CA 1
ATOM 1440 C C . GLY B 1 19 ? 6 -14.273 -15.852 1 85.19 19 GLY B C 1
ATOM 1441 O O . GLY B 1 19 ? 4.844 -14.688 -15.969 1 85.19 19 GLY B O 1
ATOM 1442 N N . PHE B 1 20 ? 6.215 -13.133 -15.25 1 90 20 PHE B N 1
ATOM 1443 C CA . PHE B 1 20 ? 5.164 -12.125 -15.125 1 90 20 PHE B CA 1
ATOM 1444 C C . PHE B 1 20 ? 5.711 -10.734 -15.406 1 90 20 PHE B C 1
ATOM 1446 O O . PHE B 1 20 ? 6.926 -10.531 -15.438 1 90 20 PHE B O 1
ATOM 1453 N N . THR B 1 21 ? 4.809 -9.875 -15.758 1 91.94 21 THR B N 1
ATOM 1454 C CA . THR B 1 21 ? 5.023 -8.43 -15.789 1 91.94 21 THR B CA 1
ATOM 1455 C C . THR B 1 21 ? 4.078 -7.73 -14.82 1 91.94 21 THR B C 1
ATOM 1457 O O . THR B 1 21 ? 2.889 -8.047 -14.758 1 91.94 21 THR B O 1
ATOM 1460 N N . GLU B 1 22 ? 4.645 -6.852 -14.047 1 92.81 22 GLU B N 1
ATOM 1461 C CA . GLU B 1 22 ? 3.826 -6.07 -13.125 1 92.81 22 GLU B CA 1
ATOM 1462 C C . GLU B 1 22 ? 4.016 -4.574 -13.352 1 92.81 22 GLU B C 1
ATOM 1464 O O . GLU B 1 22 ? 5.133 -4.062 -13.258 1 92.81 22 GLU B O 1
ATOM 1469 N N . GLN B 1 23 ? 2.906 -3.908 -13.625 1 93.94 23 GLN B N 1
ATOM 1470 C CA . GLN B 1 23 ? 2.902 -2.455 -13.766 1 93.94 23 GLN B CA 1
ATOM 1471 C C . GLN B 1 23 ? 2.342 -1.784 -12.508 1 93.94 23 GLN B C 1
ATOM 1473 O O . GLN B 1 23 ? 1.237 -2.105 -12.07 1 93.94 23 GLN B O 1
ATOM 1478 N N . VAL B 1 24 ? 3.121 -0.844 -11.969 1 95.62 24 VAL B N 1
ATOM 1479 C CA . VAL B 1 24 ? 2.711 -0.221 -10.719 1 95.62 24 VAL B CA 1
ATOM 1480 C C . VAL B 1 24 ? 2.82 1.297 -10.836 1 95.62 24 VAL B C 1
ATOM 1482 O O . VAL B 1 24 ? 3.799 1.815 -11.375 1 95.62 24 VAL B O 1
ATOM 1485 N N . ALA B 1 25 ? 1.854 1.999 -10.43 1 97.56 25 ALA B N 1
ATOM 1486 C CA . ALA B 1 25 ? 1.899 3.438 -10.18 1 97.56 25 ALA B CA 1
ATOM 1487 C C . ALA B 1 25 ? 1.466 3.762 -8.75 1 97.56 25 ALA B C 1
ATOM 1489 O O . ALA B 1 25 ? 0.449 3.252 -8.273 1 97.56 25 ALA B O 1
ATOM 1490 N N . SER B 1 26 ? 2.258 4.562 -8.094 1 97 26 SER B N 1
ATOM 1491 C CA . SER B 1 26 ? 1.988 4.848 -6.688 1 97 26 SER B CA 1
ATOM 1492 C C . SER B 1 26 ? 2.287 6.305 -6.355 1 97 26 SER B C 1
ATOM 1494 O O . SER B 1 26 ? 3.24 6.887 -6.879 1 97 26 SER B O 1
ATOM 1496 N N . ALA B 1 27 ? 1.455 6.848 -5.496 1 97.31 27 ALA B N 1
ATOM 1497 C CA . ALA B 1 27 ? 1.676 8.188 -4.961 1 97.31 27 ALA B CA 1
ATOM 1498 C C . ALA B 1 27 ? 0.991 8.359 -3.607 1 97.31 27 ALA B C 1
ATOM 1500 O O . ALA B 1 27 ? 0.078 7.602 -3.268 1 97.31 27 ALA B O 1
ATOM 1501 N N . ARG B 1 28 ? 1.448 9.281 -2.891 1 95.44 28 ARG B N 1
ATOM 1502 C CA . ARG B 1 28 ? 0.904 9.641 -1.584 1 95.44 28 ARG B CA 1
ATOM 1503 C C . ARG B 1 28 ? 0.606 11.133 -1.502 1 95.44 28 ARG B C 1
ATOM 1505 O O . ARG B 1 28 ? 1.285 11.945 -2.137 1 95.44 28 ARG B O 1
ATOM 1512 N N . TRP B 1 29 ? -0.369 11.43 -0.722 1 95.25 29 TRP B N 1
ATOM 1513 C CA . TRP B 1 29 ? -0.758 12.82 -0.499 1 95.25 29 TRP B CA 1
ATOM 1514 C C . TRP B 1 29 ? -0.925 13.109 0.99 1 95.25 29 TRP B C 1
ATOM 1516 O O . TRP B 1 29 ? -1.249 12.203 1.77 1 95.25 29 TRP B O 1
ATOM 1526 N N . SER B 1 30 ? -0.637 14.297 1.311 1 89.44 30 SER B N 1
ATOM 1527 C CA . SER B 1 30 ? -0.995 14.828 2.621 1 89.44 30 SER B CA 1
ATOM 1528 C C . SER B 1 30 ? -2.197 15.766 2.529 1 89.44 30 SER B C 1
ATOM 1530 O O . SER B 1 30 ? -2.318 16.531 1.578 1 89.44 30 SER B O 1
ATOM 1532 N N . THR B 1 31 ? -3.055 15.641 3.535 1 91.75 31 THR B N 1
ATOM 1533 C CA . THR B 1 31 ? -4.27 16.453 3.482 1 91.75 31 THR B CA 1
ATOM 1534 C C . THR B 1 31 ? -4.797 16.719 4.887 1 91.75 31 THR B C 1
ATOM 1536 O O . THR B 1 31 ? -4.574 15.93 5.805 1 91.75 31 THR B O 1
ATOM 1539 N N . SER B 1 32 ? -5.43 17.906 4.996 1 90.81 32 SER B N 1
ATOM 1540 C CA . SER B 1 32 ? -6.293 18.078 6.16 1 90.81 32 SER B CA 1
ATOM 1541 C C . SER B 1 32 ? -7.602 17.312 6 1 90.81 32 SER B C 1
ATOM 1543 O O . SER B 1 32 ? -8.016 17 4.883 1 90.81 32 SER B O 1
ATOM 1545 N N . PHE B 1 33 ? -8.18 16.953 7.164 1 92.25 33 PHE B N 1
ATOM 1546 C CA . PHE B 1 33 ? -9.43 16.203 7.102 1 92.25 33 PHE B CA 1
ATOM 1547 C C . PHE B 1 33 ? -10.273 16.469 8.344 1 92.25 33 PHE B C 1
ATOM 1549 O O . PHE B 1 33 ? -9.773 16.984 9.344 1 92.25 33 PHE B O 1
ATOM 1556 N N . GLN B 1 34 ? -11.539 16.234 8.133 1 91.44 34 GLN B N 1
ATOM 1557 C CA . GLN B 1 34 ? -12.438 16.328 9.281 1 91.44 34 GLN B CA 1
ATOM 1558 C C . GLN B 1 34 ? -12.562 14.992 9.992 1 91.44 34 GLN B C 1
ATOM 1560 O O . GLN B 1 34 ? -12.938 13.984 9.383 1 91.44 34 GLN B O 1
ATOM 1565 N N . CYS B 1 35 ? -12.281 15 11.25 1 92.12 35 CYS B N 1
ATOM 1566 C CA . CYS B 1 35 ? -12.477 13.82 12.086 1 92.12 35 CYS B CA 1
ATOM 1567 C C . CYS B 1 35 ? -13.961 13.516 12.25 1 92.12 35 CYS B C 1
ATOM 1569 O O . CYS B 1 35 ? -14.805 14.398 12.07 1 92.12 35 CYS B O 1
ATOM 1571 N N . PRO B 1 36 ? -14.258 12.266 12.648 1 88.31 36 PRO B N 1
ATOM 1572 C CA . PRO B 1 36 ? -15.664 11.922 12.867 1 88.31 36 PRO B CA 1
ATOM 1573 C C . PRO B 1 36 ? -16.328 12.797 13.93 1 88.31 36 PRO B C 1
ATOM 1575 O O . PRO B 1 36 ? -17.547 13 13.898 1 88.31 36 PRO B O 1
ATOM 1578 N N . ASP B 1 37 ? -15.57 13.312 14.852 1 88.69 37 ASP B N 1
ATOM 1579 C CA . ASP B 1 37 ? -16.141 14.125 15.922 1 88.69 37 ASP B CA 1
ATOM 1580 C C . ASP B 1 37 ? -16.312 15.578 15.477 1 88.69 37 ASP B C 1
ATOM 1582 O O . ASP B 1 37 ? -16.75 16.422 16.25 1 88.69 37 ASP B O 1
ATOM 1586 N N . GLY B 1 38 ? -15.906 15.844 14.258 1 89.38 38 GLY B N 1
ATOM 1587 C CA . GLY B 1 38 ? -16.141 17.172 13.695 1 89.38 38 GLY B CA 1
ATOM 1588 C C . GLY B 1 38 ? -14.906 18.047 13.742 1 89.38 38 GLY B C 1
ATOM 1589 O O . GLY B 1 38 ? -14.867 19.109 13.109 1 89.38 38 GLY B O 1
ATOM 1590 N N . THR B 1 39 ? -13.859 17.656 14.453 1 91.31 39 THR B N 1
ATOM 1591 C CA . THR B 1 39 ? -12.648 18.453 14.516 1 91.31 39 THR B CA 1
ATOM 1592 C C . THR B 1 39 ? -11.82 18.281 13.242 1 91.31 39 THR B C 1
ATOM 1594 O O . THR B 1 39 ? -11.914 17.266 12.57 1 91.31 39 THR B O 1
ATOM 1597 N N . THR B 1 40 ? -11.117 19.328 12.961 1 90.31 40 THR B N 1
ATOM 1598 C CA . THR B 1 40 ? -10.211 19.266 11.812 1 90.31 40 THR B CA 1
ATOM 1599 C C . THR B 1 40 ? -8.828 18.797 12.242 1 90.31 40 THR B C 1
ATOM 1601 O O . THR B 1 40 ? -8.297 19.25 13.258 1 90.31 40 THR B O 1
ATOM 1604 N N . ALA B 1 41 ? -8.352 17.859 11.617 1 87.25 41 ALA B N 1
ATOM 1605 C CA . ALA B 1 41 ? -6.996 17.375 11.875 1 87.25 41 ALA B CA 1
ATOM 1606 C C . ALA B 1 41 ? -6.09 17.625 10.672 1 87.25 41 ALA B C 1
ATOM 1608 O O . ALA B 1 41 ? -6.551 17.641 9.531 1 87.25 41 ALA B O 1
ATOM 1609 N N . ALA B 1 42 ? -4.875 17.828 11.172 1 80.12 42 ALA B N 1
ATOM 1610 C CA . ALA B 1 42 ? -3.855 18.031 10.148 1 80.12 42 ALA B CA 1
ATOM 1611 C C . ALA B 1 42 ? -3.102 16.734 9.859 1 80.12 42 ALA B C 1
ATOM 1613 O O . ALA B 1 42 ? -3.326 15.719 10.523 1 80.12 42 ALA B O 1
ATOM 1614 N N . ASP B 1 43 ? -2.627 16.578 8.609 1 79.06 43 ASP B N 1
ATOM 1615 C CA . ASP B 1 43 ? -1.616 15.586 8.242 1 79.06 43 ASP B CA 1
ATOM 1616 C C . ASP B 1 43 ? -2.258 14.234 7.914 1 79.06 43 ASP B C 1
ATOM 1618 O O . ASP B 1 43 ? -1.768 13.188 8.344 1 79.06 43 ASP B O 1
ATOM 1622 N N . GLY B 1 44 ? -3.438 14.219 7.523 1 90.75 44 GLY B N 1
ATOM 1623 C CA . GLY B 1 44 ? -3.92 13 6.895 1 90.75 44 GLY B CA 1
ATOM 1624 C C . GLY B 1 44 ? -3.029 12.516 5.762 1 90.75 44 GLY B C 1
ATOM 1625 O O . GLY B 1 44 ? -2.496 13.32 5 1 90.75 44 GLY B O 1
ATOM 1626 N N . ARG B 1 45 ? -2.844 11.219 5.73 1 93 45 ARG B N 1
ATOM 1627 C CA . ARG B 1 45 ? -2.027 10.609 4.688 1 93 45 ARG B CA 1
ATOM 1628 C C . ARG B 1 45 ? -2.852 9.648 3.834 1 93 45 ARG B C 1
ATOM 1630 O O . ARG B 1 45 ? -3.592 8.82 4.363 1 93 45 ARG B O 1
ATOM 1637 N N . LEU B 1 46 ? -2.705 9.906 2.598 1 96.12 46 LEU B N 1
ATOM 1638 C CA . LEU B 1 46 ? -3.416 9.109 1.611 1 96.12 46 LEU B CA 1
ATOM 1639 C C . LEU B 1 46 ? -2.439 8.414 0.665 1 96.12 46 LEU B C 1
ATOM 1641 O O . LEU B 1 46 ? -1.492 9.039 0.18 1 96.12 46 LEU B O 1
ATOM 1645 N N . ILE B 1 47 ? -2.646 7.113 0.458 1 96.69 47 ILE B N 1
ATOM 1646 C CA . ILE B 1 47 ? -1.895 6.387 -0.56 1 96.69 47 ILE B CA 1
ATOM 1647 C C . ILE B 1 47 ? -2.846 5.883 -1.643 1 96.69 47 ILE B C 1
ATOM 1649 O O . ILE B 1 47 ? -3.945 5.414 -1.341 1 96.69 47 ILE B O 1
ATOM 1653 N N . VAL B 1 48 ? -2.49 6.074 -2.838 1 98 48 VAL B N 1
ATOM 1654 C CA . VAL B 1 48 ? -3.162 5.492 -3.992 1 98 48 VAL B CA 1
ATOM 1655 C C . VAL B 1 48 ? -2.158 4.707 -4.836 1 98 48 VAL B C 1
ATOM 1657 O O . VAL B 1 48 ? -1.131 5.246 -5.25 1 98 48 VAL B O 1
ATOM 1660 N N . GLU B 1 49 ? -2.459 3.475 -5.059 1 97.38 49 GLU B N 1
ATOM 1661 C CA . GLU B 1 49 ? -1.576 2.6 -5.824 1 97.38 49 GLU B CA 1
ATOM 1662 C C . GLU B 1 49 ? -2.375 1.656 -6.719 1 97.38 49 GLU B C 1
ATOM 1664 O O . GLU B 1 49 ? -3.393 1.104 -6.297 1 97.38 49 GLU B O 1
ATOM 1669 N N . THR B 1 50 ? -1.971 1.567 -7.93 1 97.31 50 THR B N 1
ATOM 1670 C CA . THR B 1 50 ? -2.504 0.545 -8.82 1 97.31 50 THR B CA 1
ATOM 1671 C C . THR B 1 50 ? -1.408 -0.427 -9.25 1 97.31 50 THR B C 1
ATOM 1673 O O . THR B 1 50 ? -0.257 -0.028 -9.438 1 97.31 50 THR B O 1
ATOM 1676 N N . ASP B 1 51 ? -1.784 -1.617 -9.281 1 93.38 51 ASP B N 1
ATOM 1677 C CA . ASP B 1 51 ? -0.863 -2.699 -9.617 1 93.38 51 ASP B CA 1
ATOM 1678 C C . ASP B 1 51 ? -1.493 -3.664 -10.617 1 93.38 51 ASP B C 1
ATOM 1680 O O . ASP B 1 51 ? -2.354 -4.469 -10.258 1 93.38 51 ASP B O 1
ATOM 1684 N N . ASN B 1 52 ? -1.013 -3.648 -11.82 1 92 52 ASN B N 1
ATOM 1685 C CA . ASN B 1 52 ? -1.454 -4.547 -12.883 1 92 52 ASN B CA 1
ATOM 1686 C C . ASN B 1 52 ? -0.488 -5.711 -13.07 1 92 52 ASN B C 1
ATOM 1688 O O . ASN B 1 52 ? 0.547 -5.566 -13.727 1 92 52 ASN B O 1
ATOM 1692 N N . PHE B 1 53 ? -0.896 -6.82 -12.523 1 89.69 53 PHE B N 1
ATOM 1693 C CA . PHE B 1 53 ? -0.106 -8.039 -12.633 1 89.69 53 PHE B CA 1
ATOM 1694 C C . PHE B 1 53 ? -0.543 -8.867 -13.836 1 89.69 53 PHE B C 1
ATOM 1696 O O . PHE B 1 53 ? -1.716 -9.219 -13.961 1 89.69 53 PHE B O 1
ATOM 1703 N N . ILE B 1 54 ? 0.421 -9.195 -14.641 1 88.81 54 ILE B N 1
ATOM 1704 C CA . ILE B 1 54 ? 0.15 -9.953 -15.859 1 88.81 54 ILE B CA 1
ATOM 1705 C C . ILE B 1 54 ? 1.029 -11.203 -15.898 1 88.81 54 ILE B C 1
ATOM 1707 O O . ILE B 1 54 ? 2.244 -11.109 -16.094 1 88.81 54 ILE B O 1
ATOM 1711 N N . GLU B 1 55 ? 0.398 -12.32 -15.734 1 85.19 55 GLU B N 1
ATOM 1712 C CA . GLU B 1 55 ? 1.133 -13.57 -15.867 1 85.19 55 GLU B CA 1
ATOM 1713 C C . GLU B 1 55 ? 1.54 -13.82 -17.312 1 85.19 55 GLU B C 1
ATOM 1715 O O . GLU B 1 55 ? 0.786 -13.516 -18.234 1 85.19 55 GLU B O 1
ATOM 1720 N N . ALA B 1 56 ? 2.725 -14.438 -17.422 1 85.62 56 ALA B N 1
ATOM 1721 C CA . ALA B 1 56 ? 3.189 -14.719 -18.766 1 85.62 56 ALA B CA 1
ATOM 1722 C C . ALA B 1 56 ? 2.168 -15.555 -19.531 1 85.62 56 ALA B C 1
ATOM 1724 O O . ALA B 1 56 ? 1.652 -16.547 -19.016 1 85.62 56 ALA B O 1
ATOM 1725 N N . GLY B 1 57 ? 1.854 -15.117 -20.656 1 83.44 57 GLY B N 1
ATOM 1726 C CA . GLY B 1 57 ? 0.97 -15.867 -21.531 1 83.44 57 GLY B CA 1
ATOM 1727 C C . GLY B 1 57 ? -0.5 -15.594 -21.281 1 83.44 57 GLY B C 1
ATOM 1728 O O . GLY B 1 57 ? -1.369 -16.25 -21.859 1 83.44 57 GLY B O 1
ATOM 1729 N N . THR B 1 58 ? -0.821 -14.672 -20.344 1 84.06 58 THR B N 1
ATOM 1730 C CA . THR B 1 58 ? -2.215 -14.352 -20.062 1 84.06 58 THR B CA 1
ATOM 1731 C C . THR B 1 58 ? -2.527 -12.914 -20.484 1 84.06 58 THR B C 1
ATOM 1733 O O . THR B 1 58 ? -1.621 -12.141 -20.797 1 84.06 58 THR B O 1
ATOM 1736 N N . THR B 1 59 ? -3.805 -12.625 -20.609 1 82.81 59 THR B N 1
ATOM 1737 C CA . THR B 1 59 ? -4.262 -11.273 -20.922 1 82.81 59 THR B CA 1
ATOM 1738 C C . THR B 1 59 ? -4.422 -10.453 -19.641 1 82.81 59 THR B C 1
ATOM 1740 O O . THR B 1 59 ? -4.902 -10.969 -18.625 1 82.81 59 THR B O 1
ATOM 1743 N N . PRO B 1 60 ? -3.943 -9.234 -19.781 1 81.12 60 PRO B N 1
ATOM 1744 C CA . PRO B 1 60 ? -4.129 -8.375 -18.609 1 81.12 60 PRO B CA 1
ATOM 1745 C C . PRO B 1 60 ? -5.594 -8.242 -18.203 1 81.12 60 PRO B C 1
ATOM 1747 O O . PRO B 1 60 ? -6.48 -8.242 -19.062 1 81.12 60 PRO B O 1
ATOM 1750 N N . ALA B 1 61 ? -5.785 -8.156 -16.844 1 84.06 61 ALA B N 1
ATOM 1751 C CA . ALA B 1 61 ? -7.141 -7.895 -16.359 1 84.06 61 ALA B CA 1
ATOM 1752 C C . ALA B 1 61 ? -7.664 -6.559 -16.875 1 84.06 61 ALA B C 1
ATOM 1754 O O . ALA B 1 61 ? -6.918 -5.578 -16.953 1 84.06 61 ALA B O 1
ATOM 1755 N N . PRO B 1 62 ? -8.898 -6.57 -17.266 1 85.62 62 PRO B N 1
ATOM 1756 C CA . PRO B 1 62 ? -9.461 -5.32 -17.781 1 85.62 62 PRO B CA 1
ATOM 1757 C C . PRO B 1 62 ? -9.438 -4.191 -16.75 1 85.62 62 PRO B C 1
ATOM 1759 O O . PRO B 1 62 ? -9.273 -3.023 -17.125 1 85.62 62 PRO B O 1
ATOM 1762 N N . ASN B 1 63 ? -9.68 -4.523 -15.523 1 94.25 63 ASN B N 1
ATOM 1763 C CA . ASN B 1 63 ? -9.633 -3.582 -14.414 1 94.25 63 ASN B CA 1
ATOM 1764 C C . ASN B 1 63 ? -8.664 -4.047 -13.328 1 94.25 63 ASN B C 1
ATOM 1766 O O . ASN B 1 63 ? -9.016 -4.863 -12.477 1 94.25 63 ASN B O 1
ATOM 1770 N N . PRO B 1 64 ? -7.418 -3.463 -13.469 1 94.31 64 PRO B N 1
ATOM 1771 C CA . PRO B 1 64 ? -6.461 -3.871 -12.438 1 94.31 64 PRO B CA 1
ATOM 1772 C C . PRO B 1 64 ? -6.844 -3.365 -11.047 1 94.31 64 PRO B C 1
ATOM 1774 O O . PRO B 1 64 ? -7.68 -2.467 -10.922 1 94.31 64 PRO B O 1
ATOM 1777 N N . PRO B 1 65 ? -6.254 -3.99 -10.07 1 95.38 65 PRO B N 1
ATOM 1778 C CA . PRO B 1 65 ? -6.578 -3.586 -8.703 1 95.38 65 PRO B CA 1
ATOM 1779 C C . PRO B 1 65 ? -6.086 -2.178 -8.367 1 95.38 65 PRO B C 1
ATOM 1781 O O . PRO B 1 65 ? -5 -1.783 -8.797 1 95.38 65 PRO B O 1
ATOM 1784 N N . LEU B 1 66 ? -6.914 -1.511 -7.699 1 97.75 66 LEU B N 1
ATOM 1785 C CA . LEU B 1 66 ? -6.633 -0.218 -7.082 1 97.75 66 LEU B CA 1
ATOM 1786 C C . LEU B 1 66 ? -6.621 -0.332 -5.562 1 97.75 66 LEU B C 1
ATOM 1788 O O . LEU B 1 66 ? -7.543 -0.901 -4.969 1 97.75 66 LEU B O 1
ATOM 1792 N N . ARG B 1 67 ? -5.562 0.114 -4.93 1 97.25 67 ARG B N 1
ATOM 1793 C CA . ARG B 1 67 ? -5.465 0.195 -3.475 1 97.25 67 ARG B CA 1
ATOM 1794 C C . ARG B 1 67 ? -5.453 1.646 -3.008 1 97.25 67 ARG B C 1
ATOM 1796 O O . ARG B 1 67 ? -4.637 2.445 -3.475 1 97.25 67 ARG B O 1
ATOM 1803 N N . VAL B 1 68 ? -6.367 1.868 -2.129 1 97.88 68 VAL B N 1
ATOM 1804 C CA . VAL B 1 68 ? -6.438 3.188 -1.51 1 97.88 68 VAL B CA 1
ATOM 1805 C C . VAL B 1 68 ? -6.441 3.047 0.01 1 97.88 68 VAL B C 1
ATOM 1807 O O . VAL B 1 68 ? -7.121 2.178 0.558 1 97.88 68 VAL B O 1
ATOM 1810 N N . GLY B 1 69 ? -5.629 3.82 0.653 1 97.06 69 GLY B N 1
ATOM 1811 C CA . GLY B 1 69 ? -5.57 3.828 2.105 1 97.06 69 GLY B CA 1
ATOM 1812 C C . GLY B 1 69 ? -5.414 5.219 2.689 1 97.06 69 GLY B C 1
ATOM 1813 O O . GLY B 1 69 ? -4.641 6.031 2.18 1 97.06 69 GLY B O 1
ATOM 1814 N N . PHE B 1 70 ? -6.191 5.457 3.672 1 97.25 70 PHE B N 1
ATOM 1815 C CA . PHE B 1 70 ? -6.125 6.723 4.391 1 97.25 70 PHE B CA 1
ATOM 1816 C C . PHE B 1 70 ? -5.883 6.488 5.879 1 97.25 70 PHE B C 1
ATOM 1818 O O . PHE B 1 70 ? -6.469 5.578 6.469 1 97.25 70 PHE B O 1
ATOM 1825 N N . VAL B 1 71 ? -5.012 7.336 6.43 1 95.38 71 VAL B N 1
ATOM 1826 C CA . VAL B 1 71 ? -4.781 7.34 7.871 1 95.38 71 VAL B CA 1
ATOM 1827 C C . VAL B 1 71 ? -4.656 8.773 8.375 1 95.38 71 VAL B C 1
ATOM 1829 O O . VAL B 1 71 ? -4.039 9.617 7.719 1 95.38 71 VAL B O 1
ATOM 1832 N N . GLY B 1 72 ? -5.305 9.039 9.453 1 92.94 72 GLY B N 1
ATOM 1833 C CA . GLY B 1 72 ? -5.184 10.312 10.141 1 92.94 72 GLY B CA 1
ATOM 1834 C C . GLY B 1 72 ? -5.25 10.188 11.648 1 92.94 72 GLY B C 1
ATOM 1835 O O . GLY B 1 72 ? -5.703 9.164 12.172 1 92.94 72 GLY B O 1
ATOM 1836 N N . GLN B 1 73 ? -4.727 11.234 12.289 1 88.69 73 GLN B N 1
ATOM 1837 C CA . GLN B 1 73 ? -4.758 11.266 13.75 1 88.69 73 GLN B CA 1
ATOM 1838 C C . GLN B 1 73 ? -5.75 12.305 14.258 1 88.69 73 GLN B C 1
ATOM 1840 O O . GLN B 1 73 ? -5.547 13.508 14.078 1 88.69 73 GLN B O 1
ATOM 1845 N N . CYS B 1 74 ? -6.762 11.781 14.891 1 90.5 74 CYS B N 1
ATOM 1846 C CA . CYS B 1 74 ? -7.742 12.633 15.555 1 90.5 74 CYS B CA 1
ATOM 1847 C C . CYS B 1 74 ? -7.43 12.766 17.047 1 90.5 74 CYS B C 1
ATOM 1849 O O . CYS B 1 74 ? -6.625 12 17.578 1 90.5 74 CYS B O 1
ATOM 1851 N N . PRO B 1 75 ? -8.094 13.75 17.641 1 86.88 75 PRO B N 1
ATOM 1852 C CA . PRO B 1 75 ? -7.871 13.891 19.078 1 86.88 75 PRO B CA 1
ATOM 1853 C C . PRO B 1 75 ? -8.203 12.609 19.859 1 86.88 75 PRO B C 1
ATOM 1855 O O . PRO B 1 75 ? -7.562 12.312 20.859 1 86.88 75 PRO B O 1
ATOM 1858 N N . ASP B 1 76 ? -9.195 11.93 19.391 1 88.81 76 ASP B N 1
ATOM 1859 C CA . ASP B 1 76 ? -9.641 10.75 20.125 1 88.81 76 ASP B CA 1
ATOM 1860 C C . ASP B 1 76 ? -8.984 9.484 19.578 1 88.81 76 ASP B C 1
ATOM 1862 O O . ASP B 1 76 ? -9.414 8.375 19.891 1 88.81 76 ASP B O 1
ATOM 1866 N N . GLY B 1 77 ? -8.031 9.68 18.609 1 88.69 77 GLY B N 1
ATOM 1867 C CA . GLY B 1 77 ? -7.289 8.523 18.125 1 88.69 77 GLY B CA 1
ATOM 1868 C C . GLY B 1 77 ? -7.207 8.469 16.609 1 88.69 77 GLY B C 1
ATOM 1869 O O . GLY B 1 77 ? -7.637 9.398 15.922 1 88.69 77 GLY B O 1
ATOM 1870 N N . THR B 1 78 ? -6.684 7.312 16.203 1 91 78 THR B N 1
ATOM 1871 C CA . THR B 1 78 ? -6.441 7.129 14.781 1 91 78 THR B CA 1
ATOM 1872 C C . THR B 1 78 ? -7.758 6.93 14.039 1 91 78 THR B C 1
ATOM 1874 O O . THR B 1 78 ? -8.648 6.223 14.516 1 91 78 THR B O 1
ATOM 1877 N N . PHE B 1 79 ? -7.918 7.617 12.938 1 94.88 79 PHE B N 1
ATOM 1878 C CA . PHE B 1 79 ? -8.969 7.375 11.961 1 94.88 79 PHE B CA 1
ATOM 1879 C C . PHE B 1 79 ? -8.391 6.852 10.656 1 94.88 79 PHE B C 1
ATOM 1881 O O . PHE B 1 79 ? -7.43 7.418 10.125 1 94.88 79 PHE B O 1
ATOM 1888 N N . SER B 1 80 ? -8.922 5.707 10.141 1 97 80 SER B N 1
ATOM 1889 C CA . SER B 1 80 ? -8.375 5.129 8.914 1 97 80 SER B CA 1
ATOM 1890 C C . SER B 1 80 ? -9.453 4.402 8.125 1 97 80 SER B C 1
ATOM 1892 O O . SER B 1 80 ? -10.469 3.984 8.68 1 97 80 SER B O 1
ATOM 1894 N N . TRP B 1 81 ? -9.227 4.367 6.848 1 97.31 81 TRP B N 1
ATOM 1895 C CA . TRP B 1 81 ? -10.055 3.588 5.934 1 97.31 81 TRP B CA 1
ATOM 1896 C C . TRP B 1 81 ? -9.25 3.15 4.715 1 97.31 81 TRP B C 1
ATOM 1898 O O . TRP B 1 81 ? -8.188 3.711 4.43 1 97.31 81 TRP B O 1
ATOM 1908 N N . GLY B 1 82 ? -9.75 2.143 3.994 1 96.75 82 GLY B N 1
ATOM 1909 C CA . GLY B 1 82 ? -9.078 1.707 2.777 1 96.75 82 GLY B CA 1
ATOM 1910 C C . GLY B 1 82 ? -9.922 0.755 1.945 1 96.75 82 GLY B C 1
ATOM 1911 O O . GLY B 1 82 ? -10.953 0.266 2.404 1 96.75 82 GLY B O 1
ATOM 1912 N N . LEU B 1 83 ? -9.508 0.562 0.75 1 96.62 83 LEU B N 1
ATOM 1913 C CA . LEU B 1 83 ? -10.172 -0.348 -0.179 1 96.62 83 LEU B CA 1
ATOM 1914 C C . LEU B 1 83 ? -9.164 -0.973 -1.139 1 96.62 83 LEU B C 1
ATOM 1916 O O . LEU B 1 83 ? -8.094 -0.41 -1.375 1 96.62 83 LEU B O 1
ATOM 1920 N N . VAL B 1 84 ? -9.43 -2.135 -1.562 1 97.56 84 VAL B N 1
ATOM 1921 C CA . VAL B 1 84 ? -8.812 -2.822 -2.693 1 97.56 84 VAL B CA 1
ATOM 1922 C C . VAL B 1 84 ? -9.898 -3.254 -3.682 1 97.56 84 VAL B C 1
ATOM 1924 O O . VAL B 1 84 ? -10.711 -4.125 -3.377 1 97.56 84 VAL B O 1
ATOM 1927 N N . GLN B 1 85 ? -9.93 -2.605 -4.859 1 97.25 85 GLN B N 1
ATOM 1928 C CA . GLN B 1 85 ? -11.016 -2.795 -5.812 1 97.25 85 GLN B CA 1
ATOM 1929 C C . GLN B 1 85 ? -10.492 -2.816 -7.246 1 97.25 85 GLN B C 1
ATOM 1931 O O . GLN B 1 85 ? -9.5 -2.15 -7.562 1 97.25 85 GLN B O 1
ATOM 1936 N N . PRO B 1 86 ? -11.109 -3.625 -8.039 1 95.81 86 PRO B N 1
ATOM 1937 C CA . PRO B 1 86 ? -10.836 -3.418 -9.469 1 95.81 86 PRO B CA 1
ATOM 1938 C C . PRO B 1 86 ? -11.305 -2.057 -9.969 1 95.81 86 PRO B C 1
ATOM 1940 O O . PRO B 1 86 ? -12.375 -1.587 -9.57 1 95.81 86 PRO B O 1
ATOM 1943 N N . ALA B 1 87 ? -10.531 -1.383 -10.781 1 97.25 87 ALA B N 1
ATOM 1944 C CA . ALA B 1 87 ? -10.891 -0.056 -11.273 1 97.25 87 ALA B CA 1
ATOM 1945 C C . ALA B 1 87 ? -10.367 0.154 -12.695 1 97.25 87 ALA B C 1
ATOM 1947 O O . ALA B 1 87 ? -9.289 -0.328 -13.047 1 97.25 87 ALA B O 1
ATOM 1948 N N . PRO B 1 88 ? -11.156 0.866 -13.523 1 96.25 88 PRO B N 1
ATOM 1949 C CA . PRO B 1 88 ? -10.617 1.228 -14.836 1 96.25 88 PRO B CA 1
ATOM 1950 C C . PRO B 1 88 ? -9.281 1.969 -14.742 1 96.25 88 PRO B C 1
ATOM 1952 O O . PRO B 1 88 ? -9.18 2.977 -14.039 1 96.25 88 PRO B O 1
ATOM 1955 N N . THR B 1 89 ? -8.312 1.402 -15.398 1 96 89 THR B N 1
ATOM 1956 C CA . THR B 1 89 ? -6.961 1.953 -15.352 1 96 89 THR B CA 1
ATOM 1957 C C . THR B 1 89 ? -6.336 1.963 -16.75 1 96 89 THR B C 1
ATOM 1959 O O . THR B 1 89 ? -6.43 0.979 -17.484 1 96 89 THR B O 1
ATOM 1962 N N . GLN B 1 90 ? -5.746 3.094 -17.016 1 93.75 90 GLN B N 1
ATOM 1963 C CA . GLN B 1 90 ? -5.008 3.219 -18.281 1 93.75 90 GLN B CA 1
ATOM 1964 C C . GLN B 1 90 ? -3.508 3.346 -18.016 1 93.75 90 GLN B C 1
ATOM 1966 O O . GLN B 1 90 ? -3.064 4.273 -17.344 1 93.75 90 GLN B O 1
ATOM 1971 N N . PHE B 1 91 ? -2.809 2.41 -18.531 1 91.19 91 PHE B N 1
ATOM 1972 C CA . PHE B 1 91 ? -1.354 2.498 -18.562 1 91.19 91 PHE B CA 1
ATOM 1973 C C . PHE B 1 91 ? -0.855 2.838 -19.953 1 91.19 91 PHE B C 1
ATOM 1975 O O . PHE B 1 91 ? -1.088 2.084 -20.906 1 91.19 91 PHE B O 1
ATOM 1982 N N . LYS B 1 92 ? -0.226 3.922 -19.984 1 90.31 92 LYS B N 1
ATOM 1983 C CA . LYS B 1 92 ? 0.339 4.266 -21.281 1 90.31 92 LYS B CA 1
ATOM 1984 C C . LYS B 1 92 ? 1.704 3.615 -21.484 1 90.31 92 LYS B C 1
ATOM 1986 O O . LYS B 1 92 ? 2.412 3.34 -20.516 1 90.31 92 LYS B O 1
ATOM 1991 N N . ARG B 1 93 ? 2.031 3.533 -22.688 1 83.94 93 ARG B N 1
ATOM 1992 C CA . ARG B 1 93 ? 3.32 2.945 -23.031 1 83.94 93 ARG B CA 1
ATOM 1993 C C . ARG B 1 93 ? 4.473 3.805 -22.531 1 83.94 93 ARG B C 1
ATOM 1995 O O . ARG B 1 93 ? 4.309 5.008 -22.312 1 83.94 93 ARG B O 1
ATOM 2002 N N . ASN B 1 94 ? 5.613 3.256 -22.281 1 86.5 94 ASN B N 1
ATOM 2003 C CA . ASN B 1 94 ? 6.863 3.877 -21.859 1 86.5 94 ASN B CA 1
ATOM 2004 C C . ASN B 1 94 ? 6.711 4.598 -20.516 1 86.5 94 ASN B C 1
ATOM 2006 O O . ASN B 1 94 ? 7.457 5.531 -20.219 1 86.5 94 ASN B O 1
ATOM 2010 N N . LEU B 1 95 ? 5.668 4.305 -19.844 1 91 95 LEU B N 1
ATOM 2011 C CA . LEU B 1 95 ? 5.504 4.777 -18.469 1 91 95 LEU B CA 1
ATOM 2012 C C . LEU B 1 95 ? 5.301 6.289 -18.438 1 91 95 LEU B C 1
ATOM 2014 O O . LEU B 1 95 ? 5.82 6.969 -17.547 1 91 95 LEU B O 1
ATOM 2018 N N . THR B 1 96 ? 4.574 6.832 -19.5 1 95 96 THR B N 1
ATOM 2019 C CA . THR B 1 96 ? 4.43 8.281 -19.594 1 95 96 THR B CA 1
ATOM 2020 C C . THR B 1 96 ? 3.25 8.758 -18.75 1 95 96 THR B C 1
ATOM 2022 O O . THR B 1 96 ? 3.232 9.906 -18.297 1 95 96 THR B O 1
ATOM 2025 N N . ARG B 1 97 ? 2.307 7.824 -18.656 1 96.81 97 ARG B N 1
ATOM 2026 C CA . ARG B 1 97 ? 1.13 8.258 -17.906 1 96.81 97 ARG B CA 1
ATOM 2027 C C . ARG B 1 97 ? 0.324 7.062 -17.422 1 96.81 97 ARG B C 1
ATOM 2029 O O . ARG B 1 97 ? 0.207 6.055 -18.109 1 96.81 97 ARG B O 1
ATOM 2036 N N . VAL B 1 98 ? -0.259 7.133 -16.25 1 97.69 98 VAL B N 1
ATOM 2037 C CA . VAL B 1 98 ? -1.235 6.203 -15.703 1 97.69 98 VAL B CA 1
ATOM 2038 C C . VAL B 1 98 ? -2.424 6.977 -15.133 1 97.69 98 VAL B C 1
ATOM 2040 O O . VAL B 1 98 ? -2.246 8 -14.469 1 97.69 98 VAL B O 1
ATOM 2043 N N . ARG B 1 99 ? -3.607 6.559 -15.477 1 97.94 99 ARG B N 1
ATOM 2044 C CA . ARG B 1 99 ? -4.812 7.172 -14.922 1 97.94 99 ARG B CA 1
ATOM 2045 C C . ARG B 1 99 ? -5.762 6.113 -14.375 1 97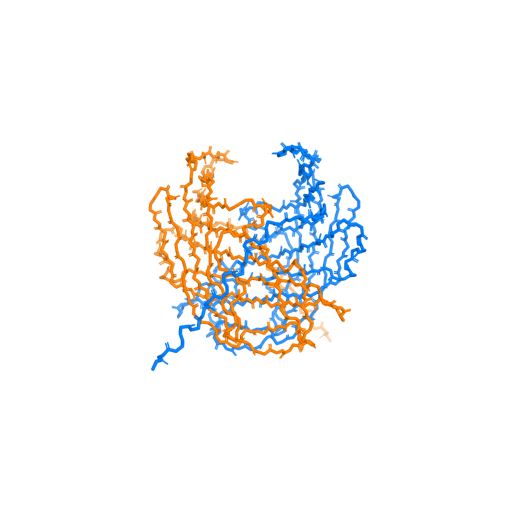.94 99 ARG B C 1
ATOM 2047 O O . ARG B 1 99 ? -5.957 5.066 -14.992 1 97.94 99 ARG B O 1
ATOM 2054 N N . VAL B 1 100 ? -6.277 6.371 -13.266 1 98.12 100 VAL B N 1
ATOM 2055 C CA . VAL B 1 100 ? -7.246 5.473 -12.648 1 98.12 100 VAL B CA 1
ATOM 2056 C C . VAL B 1 100 ? -8.422 6.281 -12.094 1 98.12 100 VAL B C 1
ATOM 2058 O O . VAL B 1 100 ? -8.234 7.395 -11.594 1 98.12 100 VAL B O 1
ATOM 2061 N N . SER B 1 101 ? -9.609 5.758 -12.25 1 97.69 101 SER B N 1
ATOM 2062 C CA . SER B 1 101 ? -10.781 6.426 -11.703 1 97.69 101 SER B CA 1
ATOM 2063 C C . SER B 1 101 ? -11.844 5.418 -11.281 1 97.69 101 SER B C 1
ATOM 2065 O O . SER B 1 101 ? -11.852 4.277 -11.75 1 97.69 101 SER B O 1
ATOM 2067 N N . GLY B 1 102 ? -12.688 5.883 -10.344 1 97.88 102 GLY B N 1
ATOM 2068 C CA . GLY B 1 102 ? -13.789 5.059 -9.875 1 97.88 102 GLY B CA 1
ATOM 2069 C C . GLY B 1 102 ? -14.469 5.617 -8.641 1 97.88 102 GLY B C 1
ATOM 2070 O O . GLY B 1 102 ? -13.93 6.5 -7.973 1 97.88 102 GLY B O 1
ATOM 2071 N N . THR B 1 103 ? -15.742 5.219 -8.406 1 98.25 103 THR B N 1
ATOM 2072 C CA . THR B 1 103 ? -16.5 5.492 -7.184 1 98.25 103 THR B CA 1
ATOM 2073 C C . THR B 1 103 ? -16.875 4.195 -6.477 1 98.25 103 THR B C 1
ATOM 2075 O O . THR B 1 103 ? -17.391 3.271 -7.105 1 98.25 103 THR B O 1
ATOM 2078 N N . PHE B 1 104 ? -16.594 4.125 -5.215 1 97.75 104 PHE B N 1
ATOM 2079 C CA . PHE B 1 104 ? -16.75 2.895 -4.445 1 97.75 104 PHE B CA 1
ATOM 2080 C C . PHE B 1 104 ? -17.609 3.123 -3.215 1 97.75 104 PHE B C 1
ATOM 2082 O O . PHE B 1 104 ? -17.328 4.012 -2.408 1 97.75 104 PHE B O 1
ATOM 2089 N N . ALA B 1 105 ? -18.594 2.305 -3.07 1 97.06 105 ALA B N 1
ATOM 2090 C CA . ALA B 1 105 ? -19.469 2.387 -1.905 1 97.06 105 ALA B CA 1
ATOM 2091 C C . ALA B 1 105 ? -19.047 1.4 -0.823 1 97.06 105 ALA B C 1
ATOM 2093 O O . ALA B 1 105 ? -18.203 0.531 -1.065 1 97.06 105 ALA B O 1
ATOM 2094 N N . ASN B 1 106 ? -19.469 1.605 0.408 1 96.06 106 ASN B N 1
ATOM 2095 C CA . ASN B 1 106 ? -19.297 0.716 1.551 1 96.06 106 ASN B CA 1
ATOM 2096 C C . ASN B 1 106 ? -17.828 0.557 1.925 1 96.06 106 ASN B C 1
ATOM 2098 O O . ASN B 1 106 ? -17.375 -0.543 2.258 1 96.06 106 ASN B O 1
ATOM 2102 N N . VAL B 1 107 ? -17.047 1.583 1.716 1 96.56 107 VAL B N 1
ATOM 2103 C CA . VAL B 1 107 ? -15.688 1.598 2.234 1 96.56 107 VAL B CA 1
ATOM 2104 C C . VAL B 1 107 ? -15.711 1.697 3.758 1 96.56 107 VAL B C 1
ATOM 2106 O O . VAL B 1 107 ? -16.219 2.68 4.312 1 96.56 107 VAL B O 1
ATOM 2109 N N . ARG B 1 108 ? -15.188 0.758 4.441 1 94.38 108 ARG B N 1
ATOM 2110 C CA . ARG B 1 108 ? -15.273 0.703 5.895 1 94.38 108 ARG B CA 1
ATOM 2111 C C . ARG B 1 108 ? -14.109 1.44 6.543 1 94.38 108 ARG B C 1
ATOM 2113 O O . ARG B 1 108 ? -12.969 1.322 6.098 1 94.38 108 ARG B O 1
ATOM 2120 N N . ASP B 1 109 ? -14.422 2.209 7.535 1 95.94 109 ASP B N 1
ATOM 2121 C CA . ASP B 1 109 ? -13.359 2.814 8.336 1 95.94 109 ASP B CA 1
ATOM 2122 C C . ASP B 1 109 ? -13.078 1.99 9.594 1 95.94 109 ASP B C 1
ATOM 2124 O O . ASP B 1 109 ? -13.758 0.999 9.852 1 95.94 109 ASP B O 1
ATOM 2128 N N . ASN B 1 110 ? -12.047 2.332 10.312 1 94.88 110 ASN B N 1
ATOM 2129 C CA . ASN B 1 110 ? -11.602 1.547 11.461 1 94.88 110 ASN B CA 1
ATOM 2130 C C . ASN B 1 110 ? -12.578 1.656 12.625 1 94.88 110 ASN B C 1
ATOM 2132 O O . ASN B 1 110 ? -12.414 0.972 13.641 1 94.88 110 ASN B O 1
ATOM 2136 N N . ARG B 1 111 ? -13.602 2.473 12.469 1 94.06 111 ARG B N 1
ATOM 2137 C CA . ARG B 1 111 ? -14.562 2.666 13.547 1 94.06 111 ARG B CA 1
ATOM 2138 C C . ARG B 1 111 ? -15.922 2.072 13.188 1 94.06 111 ARG B C 1
ATOM 2140 O O . ARG B 1 111 ? -16.906 2.252 13.922 1 94.06 111 ARG B O 1
ATOM 2147 N N . GLY B 1 112 ? -16 1.495 12.078 1 92.25 112 GLY B N 1
ATOM 2148 C CA . GLY B 1 112 ? -17.172 0.724 11.719 1 92.25 112 GLY B CA 1
ATOM 2149 C C . GLY B 1 112 ? -18.094 1.451 10.75 1 92.25 112 GLY B C 1
ATOM 2150 O O . GLY B 1 112 ? -19.125 0.91 10.336 1 92.25 112 GLY B O 1
ATOM 2151 N N . GLY B 1 113 ? -17.75 2.656 10.383 1 94.38 113 GLY B N 1
ATOM 2152 C CA . GLY B 1 113 ? -18.562 3.398 9.422 1 94.38 113 GLY B CA 1
ATOM 2153 C C . GLY B 1 113 ? -18.312 2.967 7.988 1 94.38 113 GLY B C 1
ATOM 2154 O O . GLY B 1 113 ? -17.234 2.496 7.648 1 94.38 113 GLY B O 1
ATOM 2155 N N . LEU B 1 114 ? -19.438 3.117 7.148 1 95.69 114 LEU B N 1
ATOM 2156 C CA . LEU B 1 114 ? -19.344 2.863 5.715 1 95.69 114 LEU B CA 1
ATOM 2157 C C . LEU B 1 114 ? -19.406 4.168 4.93 1 95.69 114 LEU B C 1
ATOM 2159 O O . LEU B 1 114 ? -20.188 5.062 5.262 1 95.69 114 LEU B O 1
ATOM 2163 N N . HIS B 1 115 ? -18.578 4.23 3.914 1 97.19 115 HIS B N 1
ATOM 2164 C CA . HIS B 1 115 ? -18.422 5.488 3.195 1 97.19 115 HIS B CA 1
ATOM 2165 C C . HIS B 1 115 ? -18.391 5.262 1.688 1 97.19 115 HIS B C 1
ATOM 2167 O O . HIS B 1 115 ? -18.172 4.137 1.23 1 97.19 115 HIS B O 1
ATOM 2173 N N . THR B 1 116 ? -18.719 6.309 0.963 1 98.25 116 THR B N 1
ATOM 2174 C CA . THR B 1 116 ? -18.484 6.355 -0.475 1 98.25 116 THR B CA 1
ATOM 2175 C C . THR B 1 116 ? -17.219 7.141 -0.789 1 98.25 116 THR B C 1
ATOM 2177 O O . THR B 1 116 ? -17.031 8.25 -0.285 1 98.25 116 THR B O 1
ATOM 2180 N N . VAL B 1 117 ? -16.328 6.527 -1.576 1 98.25 117 VAL B N 1
ATOM 2181 C CA . VAL B 1 117 ? -15.07 7.16 -1.955 1 98.25 117 VAL B CA 1
ATOM 2182 C C . VAL B 1 117 ? -14.961 7.227 -3.477 1 98.25 117 VAL B C 1
ATOM 2184 O O . VAL B 1 117 ? -15.141 6.219 -4.164 1 98.25 117 VAL B O 1
ATOM 2187 N N . SER B 1 118 ? -14.711 8.422 -4.02 1 98.62 118 SER B N 1
ATOM 2188 C CA . SER B 1 118 ? -14.414 8.602 -5.438 1 98.62 118 SER B CA 1
ATOM 2189 C C . SER B 1 118 ? -12.945 8.93 -5.652 1 98.62 118 SER B C 1
ATOM 2191 O O . SER B 1 118 ? -12.375 9.766 -4.945 1 98.62 118 SER B O 1
ATOM 2193 N N . VAL B 1 119 ? -12.367 8.227 -6.605 1 98.44 119 VAL B N 1
ATOM 2194 C CA . VAL B 1 119 ? -10.953 8.391 -6.926 1 98.44 119 VAL B CA 1
ATOM 2195 C C . VAL B 1 119 ? -10.797 8.781 -8.391 1 98.44 119 VAL B C 1
ATOM 2197 O O . VAL B 1 119 ? -11.406 8.172 -9.273 1 98.44 119 VAL B O 1
ATOM 2200 N N . ASP B 1 120 ? -10.062 9.805 -8.656 1 98.56 120 ASP B N 1
ATOM 2201 C CA . ASP B 1 120 ? -9.516 10.172 -9.953 1 98.56 120 ASP B CA 1
ATOM 2202 C C . ASP B 1 120 ? -8.039 10.57 -9.836 1 98.56 120 ASP B C 1
ATOM 2204 O O . ASP B 1 120 ? -7.727 11.695 -9.438 1 98.56 120 ASP B O 1
ATOM 2208 N N . ALA B 1 121 ? -7.148 9.68 -10.148 1 98.5 121 ALA B N 1
ATOM 2209 C CA . ALA B 1 121 ? -5.715 9.906 -9.969 1 98.5 121 ALA B CA 1
ATOM 2210 C C . ALA B 1 121 ? -4.969 9.742 -11.289 1 98.5 121 ALA B C 1
ATOM 2212 O O . ALA B 1 121 ? -5.336 8.914 -12.125 1 98.5 121 ALA B O 1
ATOM 2213 N N . CYS B 1 122 ? -3.924 10.555 -11.406 1 98.5 122 CYS B N 1
ATOM 2214 C CA . CYS B 1 122 ? -3.111 10.531 -12.617 1 98.5 122 CYS B CA 1
ATOM 2215 C C . CYS B 1 122 ? -1.633 10.703 -12.289 1 98.5 122 CYS B C 1
ATOM 2217 O O . CYS B 1 122 ? -1.256 11.633 -11.57 1 98.5 122 CYS B O 1
ATOM 2219 N N . TRP B 1 123 ? -0.851 9.797 -12.781 1 98.19 123 TRP B N 1
ATOM 2220 C CA . TRP B 1 123 ? 0.604 9.914 -12.75 1 98.19 123 TRP B CA 1
ATOM 2221 C C . TRP B 1 123 ? 1.15 10.32 -14.109 1 98.19 123 TRP B C 1
ATOM 2223 O O . TRP B 1 123 ? 0.73 9.797 -15.141 1 98.19 123 TRP B O 1
ATOM 2233 N N . THR B 1 124 ? 2.074 11.273 -14.078 1 97.19 124 THR B N 1
ATOM 2234 C CA . THR B 1 124 ? 2.748 11.711 -15.289 1 97.19 124 THR B CA 1
ATOM 2235 C C . THR B 1 124 ? 4.262 11.555 -15.156 1 97.19 124 THR B C 1
ATOM 2237 O O . THR B 1 124 ? 4.883 12.18 -14.297 1 97.19 124 THR B O 1
ATOM 2240 N N . GLY B 1 125 ? 4.828 10.828 -16.047 1 96.19 125 GLY B N 1
ATOM 2241 C CA . GLY B 1 125 ? 6.266 10.617 -16.031 1 96.19 125 GLY B CA 1
ATOM 2242 C C . GLY B 1 125 ? 7.059 11.883 -16.297 1 96.19 125 GLY B C 1
ATOM 2243 O O . GLY B 1 125 ? 6.711 12.664 -17.188 1 96.19 125 GLY B O 1
ATOM 2244 N N . THR B 1 126 ? 8.055 12.148 -15.477 1 93.62 126 THR B N 1
ATOM 2245 C CA . THR B 1 126 ? 8.859 13.359 -15.625 1 93.62 126 THR B CA 1
ATOM 2246 C C . THR B 1 126 ? 10.312 13.008 -15.93 1 93.62 126 THR B C 1
ATOM 2248 O O . THR B 1 126 ? 11.031 13.789 -16.547 1 93.62 126 THR B O 1
ATOM 2251 N N . GLY B 1 127 ? 10.891 11.938 -15.508 1 90.88 127 GLY B N 1
ATOM 2252 C CA . GLY B 1 127 ? 12.289 11.57 -15.695 1 90.88 127 GLY B CA 1
ATOM 2253 C C . GLY B 1 127 ? 12.477 10.484 -16.734 1 90.88 127 GLY B C 1
ATOM 2254 O O . GLY B 1 127 ? 11.508 10.031 -17.359 1 90.88 127 GLY B O 1
ATOM 2255 N N . PRO B 1 128 ? 13.734 10.25 -17.016 1 94.06 128 PRO B N 1
ATOM 2256 C CA . PRO B 1 128 ? 14 9.109 -17.906 1 94.06 128 PRO B CA 1
ATOM 2257 C C . PRO B 1 128 ? 13.578 7.777 -17.297 1 94.06 128 PRO B C 1
ATOM 2259 O O . PRO B 1 128 ? 13.375 7.684 -16.078 1 94.06 128 PRO B O 1
ATOM 2262 N N . VAL B 1 129 ? 13.414 6.789 -18.188 1 95.31 129 VAL B N 1
ATOM 2263 C CA . VAL B 1 129 ? 13.219 5.426 -17.719 1 95.31 129 VAL B CA 1
ATOM 2264 C C . VAL B 1 129 ? 14.539 4.848 -17.219 1 95.31 129 VAL B C 1
ATOM 2266 O O . VAL B 1 129 ? 15.523 4.812 -17.969 1 95.31 129 VAL B O 1
ATOM 2269 N N . VAL B 1 130 ? 14.602 4.488 -15.992 1 94.94 130 VAL B N 1
ATOM 2270 C CA . VAL B 1 130 ? 15.773 3.832 -15.414 1 94.94 130 VAL B CA 1
ATOM 2271 C C . VAL B 1 130 ? 15.547 2.322 -15.359 1 94.94 130 VAL B C 1
ATOM 2273 O O . VAL B 1 130 ? 14.539 1.86 -14.812 1 94.94 130 VAL B O 1
ATOM 2276 N N . THR B 1 131 ? 16.5 1.54 -15.945 1 95.31 131 THR B N 1
ATOM 2277 C CA . THR B 1 131 ? 16.391 0.085 -15.953 1 95.31 131 THR B CA 1
ATOM 2278 C C . THR B 1 131 ? 17.391 -0.534 -14.977 1 95.31 131 THR B C 1
ATOM 2280 O O . THR B 1 131 ? 18.594 -0.238 -15.023 1 95.31 131 THR B O 1
ATOM 2283 N N . THR B 1 132 ? 16.859 -1.248 -14 1 93 132 THR B N 1
ATOM 2284 C CA . THR B 1 132 ? 17.672 -2.018 -13.07 1 93 132 THR B CA 1
ATOM 2285 C C . THR B 1 132 ? 17.531 -3.514 -13.336 1 93 132 THR B C 1
ATOM 2287 O O . THR B 1 132 ? 16.422 -4.039 -13.383 1 93 132 THR B O 1
ATOM 2290 N N . VAL B 1 133 ? 18.703 -4.223 -13.523 1 92.94 133 VAL B N 1
ATOM 2291 C CA . VAL B 1 133 ? 18.703 -5.672 -13.703 1 92.94 133 VAL B CA 1
ATOM 2292 C C . VAL B 1 133 ? 18.953 -6.359 -12.359 1 92.94 133 VAL B C 1
ATOM 2294 O O . VAL B 1 133 ? 20.031 -6.203 -11.773 1 92.94 133 VAL B O 1
ATOM 2297 N N . ASN B 1 134 ? 17.969 -7.082 -11.828 1 85.25 134 ASN B N 1
ATOM 2298 C CA . ASN B 1 134 ? 18.031 -7.715 -10.516 1 85.25 134 ASN B CA 1
ATOM 2299 C C . ASN B 1 134 ? 18.609 -9.125 -10.609 1 85.25 134 ASN B C 1
ATOM 2301 O O . ASN B 1 134 ? 19 -9.703 -9.594 1 85.25 134 ASN B O 1
ATOM 2305 N N . GLY B 1 135 ? 18.703 -9.734 -11.766 1 87 135 GLY B N 1
ATOM 2306 C CA . GLY B 1 135 ? 19.172 -11.078 -12.062 1 87 135 GLY B CA 1
ATOM 2307 C C . GLY B 1 135 ? 18.781 -11.562 -13.438 1 87 135 GLY B C 1
ATOM 2308 O O . GLY B 1 135 ? 18.141 -10.836 -14.203 1 87 135 GLY B O 1
ATOM 2309 N N . PRO B 1 136 ? 19.203 -12.781 -13.695 1 88.81 136 PRO B N 1
ATOM 2310 C CA . PRO B 1 136 ? 18.797 -13.312 -15 1 88.81 136 PRO B CA 1
ATOM 2311 C C . PRO B 1 136 ? 17.281 -13.344 -15.188 1 88.81 136 PRO B C 1
ATOM 2313 O O . PRO B 1 136 ? 16.578 -13.969 -14.391 1 88.81 136 PRO B O 1
ATOM 2316 N N . GLY B 1 137 ? 16.781 -12.625 -16.141 1 90.94 137 GLY B N 1
ATOM 2317 C CA . GLY B 1 137 ? 15.367 -12.617 -16.469 1 90.94 137 GLY B CA 1
ATOM 2318 C C . GLY B 1 137 ? 14.555 -11.695 -15.578 1 90.94 137 GLY B C 1
ATOM 2319 O O . GLY B 1 137 ? 13.328 -11.625 -15.711 1 90.94 137 GLY B O 1
ATOM 2320 N N . SER B 1 138 ? 15.234 -11.094 -14.719 1 91.38 138 SER B N 1
ATOM 2321 C CA . SER B 1 138 ? 14.57 -10.203 -13.773 1 91.38 138 SER B CA 1
ATOM 2322 C C . SER B 1 138 ? 15.055 -8.766 -13.938 1 91.38 138 SER B C 1
ATOM 2324 O O . SER B 1 138 ? 16.234 -8.477 -13.766 1 91.38 138 SER B O 1
ATOM 2326 N N . LYS B 1 139 ? 14.094 -7.848 -14.281 1 94 139 LYS B N 1
ATOM 2327 C CA . LYS B 1 139 ? 14.461 -6.441 -14.422 1 94 139 LYS B CA 1
ATOM 2328 C C . LYS B 1 139 ? 13.32 -5.523 -14.008 1 94 139 LYS B C 1
ATOM 2330 O O . LYS B 1 139 ? 12.156 -5.938 -14 1 94 139 LYS B O 1
ATOM 2335 N N . ARG B 1 140 ? 13.727 -4.336 -13.656 1 94.56 140 ARG B N 1
ATOM 2336 C CA . ARG B 1 140 ? 12.789 -3.264 -13.328 1 94.56 140 ARG B CA 1
ATOM 2337 C C . ARG B 1 140 ? 13.016 -2.045 -14.211 1 94.56 140 ARG B C 1
ATOM 2339 O O . ARG B 1 140 ? 14.148 -1.595 -14.375 1 94.56 140 ARG B O 1
ATOM 2346 N N . LYS B 1 141 ? 11.953 -1.519 -14.828 1 95.31 141 LYS B N 1
ATOM 2347 C CA . LYS B 1 141 ? 11.93 -0.202 -15.461 1 95.31 141 LYS B CA 1
ATOM 2348 C C . LYS B 1 141 ? 11.125 0.791 -14.633 1 95.31 141 LYS B C 1
ATOM 2350 O O . LYS B 1 141 ? 9.992 0.502 -14.242 1 95.31 141 LYS B O 1
ATOM 2355 N N . GLU B 1 142 ? 11.758 1.909 -14.32 1 95.38 142 GLU B N 1
ATOM 2356 C CA . GLU B 1 142 ? 11.062 2.875 -13.477 1 95.38 142 GLU B CA 1
ATOM 2357 C C . GLU B 1 142 ? 11.305 4.305 -13.953 1 95.38 142 GLU B C 1
ATOM 2359 O O . GLU B 1 142 ? 12.367 4.609 -14.508 1 95.38 142 GLU B O 1
ATOM 2364 N N . ARG B 1 143 ? 10.336 5.082 -13.75 1 94.81 143 ARG B N 1
ATOM 2365 C CA . ARG B 1 143 ? 10.391 6.512 -14.039 1 94.81 143 ARG B CA 1
ATOM 2366 C C . ARG B 1 143 ? 9.797 7.324 -12.891 1 94.81 143 ARG B C 1
ATOM 2368 O O . ARG B 1 143 ? 8.773 6.949 -12.32 1 94.81 143 ARG B O 1
ATOM 2375 N N . SER B 1 144 ? 10.531 8.406 -12.5 1 93.88 144 SER B N 1
ATOM 2376 C CA . SER B 1 144 ? 9.906 9.375 -11.602 1 93.88 144 SER B CA 1
ATOM 2377 C C . SER B 1 144 ? 8.664 9.992 -12.234 1 93.88 144 SER B C 1
ATOM 2379 O O . SER B 1 144 ? 8.547 10.055 -13.461 1 93.88 144 SER B O 1
ATOM 2381 N N . ALA B 1 145 ? 7.742 10.359 -11.352 1 96.31 145 ALA B N 1
ATOM 2382 C CA . ALA B 1 145 ? 6.484 10.922 -11.836 1 96.31 145 ALA B CA 1
ATOM 2383 C C . ALA B 1 145 ? 5.98 12.023 -10.914 1 96.31 145 ALA B C 1
ATOM 2385 O O . ALA B 1 145 ? 6.426 12.133 -9.766 1 96.31 145 ALA B O 1
ATOM 2386 N N . THR B 1 146 ? 5.195 12.898 -11.414 1 96.19 146 THR B N 1
ATOM 2387 C CA . THR B 1 146 ? 4.277 13.695 -10.609 1 96.19 146 THR B CA 1
ATOM 2388 C C . THR B 1 146 ? 2.891 13.055 -10.586 1 96.19 146 THR B C 1
ATOM 2390 O O . THR B 1 146 ? 2.551 12.266 -11.461 1 96.19 146 THR B O 1
ATOM 2393 N N . ALA B 1 147 ? 2.193 13.359 -9.562 1 97.56 147 ALA B N 1
ATOM 2394 C CA . ALA B 1 147 ? 0.856 12.781 -9.453 1 97.56 147 ALA B CA 1
ATOM 2395 C C . ALA B 1 147 ? -0.155 13.82 -8.984 1 97.56 147 ALA B C 1
ATOM 2397 O O . ALA B 1 147 ? 0.151 14.641 -8.117 1 97.56 147 ALA B O 1
ATOM 2398 N N . THR B 1 148 ? -1.343 13.789 -9.578 1 98.06 148 THR B N 1
ATOM 2399 C CA . THR B 1 148 ? -2.504 14.531 -9.102 1 98.06 148 THR B CA 1
ATOM 2400 C C . THR B 1 148 ? -3.658 13.586 -8.781 1 98.06 148 THR B C 1
ATOM 2402 O O . THR B 1 148 ? -3.736 12.484 -9.328 1 98.06 148 THR B O 1
ATOM 2405 N N . ALA B 1 149 ? -4.461 14.062 -7.906 1 97.88 149 ALA B N 1
ATOM 2406 C CA . ALA B 1 149 ? -5.656 13.273 -7.617 1 97.88 149 ALA B CA 1
ATOM 2407 C C . ALA B 1 149 ? -6.812 14.164 -7.176 1 97.88 149 ALA B C 1
ATOM 2409 O O . ALA B 1 149 ? -6.594 15.289 -6.707 1 97.88 149 ALA B O 1
ATOM 2410 N N . THR B 1 150 ? -8.008 13.742 -7.492 1 98.38 150 THR B N 1
ATOM 2411 C CA . THR B 1 150 ? -9.227 14.18 -6.82 1 98.38 150 THR B CA 1
ATOM 2412 C C . THR B 1 150 ? -9.852 13.023 -6.043 1 98.38 150 THR B C 1
ATOM 2414 O O . THR B 1 150 ? -10.289 12.031 -6.637 1 98.38 150 THR B O 1
ATOM 2417 N N . ILE B 1 151 ? -9.781 13.148 -4.738 1 97.88 151 ILE B N 1
ATOM 2418 C CA . ILE B 1 151 ? -10.375 12.148 -3.861 1 97.88 151 ILE B CA 1
ATOM 2419 C C . ILE B 1 151 ? -11.547 12.758 -3.098 1 97.88 151 ILE B C 1
ATOM 2421 O O . ILE B 1 151 ? -11.383 13.75 -2.387 1 97.88 151 ILE B O 1
ATOM 2425 N N . VAL B 1 152 ? -12.727 12.172 -3.256 1 98.12 152 VAL B N 1
ATOM 2426 C CA . VAL B 1 152 ? -13.93 12.625 -2.572 1 98.12 152 VAL B CA 1
ATOM 2427 C C . VAL B 1 152 ? -14.398 11.562 -1.585 1 98.12 152 VAL B C 1
ATOM 2429 O O . VAL B 1 152 ? -14.578 10.398 -1.955 1 98.12 152 VAL B O 1
ATOM 2432 N N . PHE B 1 153 ? -14.492 11.969 -0.298 1 97.81 153 PHE B N 1
ATOM 2433 C CA . PHE B 1 153 ? -14.945 11.117 0.795 1 97.81 153 PHE B CA 1
ATOM 2434 C C . PHE B 1 153 ? -16.297 11.578 1.312 1 97.81 153 PHE B C 1
ATOM 2436 O O . PHE B 1 153 ? -16.391 12.602 1.997 1 97.81 153 PHE B O 1
ATOM 2443 N N . ASP B 1 154 ? -17.359 10.766 0.999 1 96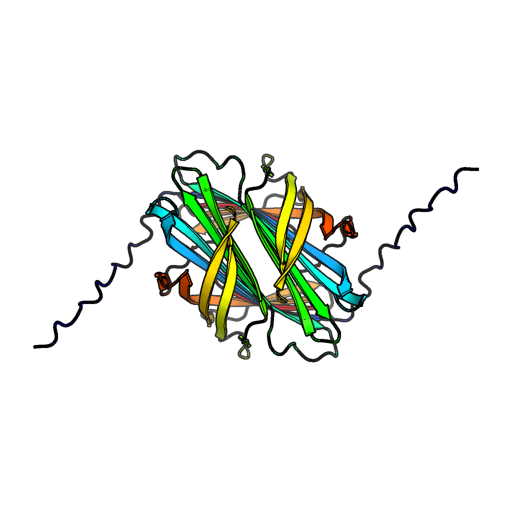.94 154 ASP B N 1
ATOM 2444 C CA . ASP B 1 154 ? -18.734 11.078 1.38 1 96.94 154 ASP B CA 1
ATOM 2445 C C . ASP B 1 154 ? -19.125 12.477 0.906 1 96.94 154 ASP B C 1
ATOM 2447 O O . ASP B 1 154 ? -19.688 13.266 1.675 1 96.94 154 ASP B O 1
ATOM 2451 N N . GLY B 1 155 ? -18.719 12.758 -0.311 1 95.62 155 GLY B N 1
ATOM 2452 C CA . GLY B 1 155 ? -19.109 14.016 -0.932 1 95.62 155 GLY B CA 1
ATOM 2453 C C . GLY B 1 155 ? -18.172 15.156 -0.61 1 95.62 155 GLY B C 1
ATOM 2454 O O . GLY B 1 155 ? -18.25 16.219 -1.219 1 95.62 155 GLY B O 1
ATOM 2455 N N . ASN B 1 156 ? -17.172 15 0.352 1 94.19 156 ASN B N 1
ATOM 2456 C CA . ASN B 1 156 ? -16.188 16.016 0.701 1 94.19 156 ASN B CA 1
ATOM 2457 C C . ASN B 1 156 ? -14.852 15.758 0.009 1 94.19 156 ASN B C 1
ATOM 2459 O O . ASN B 1 156 ? -14.336 14.641 0.04 1 94.19 156 ASN B O 1
ATOM 2463 N N . THR B 1 157 ? -14.336 16.797 -0.553 1 94.75 157 THR B N 1
ATOM 2464 C CA . THR B 1 157 ? -13.047 16.656 -1.223 1 94.75 157 THR B CA 1
ATOM 2465 C C . THR B 1 157 ? -11.914 16.531 -0.203 1 94.75 157 THR B C 1
ATOM 2467 O O . THR B 1 157 ? -11.703 17.438 0.606 1 94.75 157 THR B O 1
ATOM 2470 N N . LEU B 1 158 ? -11.242 15.438 -0.217 1 93.94 158 LEU B N 1
ATOM 2471 C CA . LEU B 1 158 ? -10.117 15.18 0.682 1 93.94 158 LEU B CA 1
ATOM 2472 C C . LEU B 1 158 ? -8.805 15.641 0.062 1 93.94 158 LEU B C 1
ATOM 2474 O O . LEU B 1 158 ? -7.961 16.219 0.751 1 93.94 158 LEU B O 1
ATOM 2478 N N . VAL B 1 159 ? -8.648 15.328 -1.188 1 92.88 159 VAL B N 1
ATOM 2479 C CA . VAL B 1 159 ? -7.48 15.711 -1.978 1 92.88 159 VAL B CA 1
ATOM 2480 C C . VAL B 1 159 ? -7.93 16.297 -3.316 1 92.88 159 VAL B C 1
ATOM 2482 O O . VAL B 1 159 ? -8.836 15.758 -3.961 1 92.88 159 VAL B O 1
ATOM 2485 N N . ASP B 1 160 ? -7.289 17.391 -3.689 1 93.62 160 ASP B N 1
ATOM 2486 C CA . ASP B 1 160 ? -7.5 17.984 -5.004 1 93.62 160 ASP B CA 1
ATOM 2487 C C . ASP B 1 160 ? -6.207 18.609 -5.535 1 93.62 160 ASP B C 1
ATOM 2489 O O . ASP B 1 160 ? -5.848 19.734 -5.152 1 93.62 160 ASP B O 1
ATOM 2493 N N . GLY B 1 161 ? -5.539 17.812 -6.336 1 94.31 161 GLY B N 1
ATOM 2494 C CA . GLY B 1 161 ? -4.332 18.359 -6.926 1 94.31 161 GLY B CA 1
ATOM 2495 C C . GLY B 1 161 ? -3.088 17.562 -6.598 1 94.31 161 GLY B C 1
ATOM 2496 O O . GLY B 1 161 ? -3.135 16.328 -6.531 1 94.31 161 GLY B O 1
ATOM 2497 N N . ALA B 1 162 ? -1.939 18.328 -6.484 1 91.69 162 ALA B N 1
ATOM 2498 C CA . ALA B 1 162 ? -0.634 17.672 -6.508 1 91.69 162 ALA B CA 1
ATOM 2499 C C . ALA B 1 162 ? 0.046 17.766 -5.145 1 91.69 162 ALA B C 1
ATOM 2501 O O . ALA B 1 162 ? 1.276 17.766 -5.059 1 91.69 162 ALA B O 1
ATOM 2502 N N . ALA B 1 163 ? -0.661 17.875 -4.094 1 87.94 163 ALA B N 1
ATOM 2503 C CA . ALA B 1 163 ? -0.047 17.969 -2.771 1 87.94 163 ALA B CA 1
ATOM 2504 C C . ALA B 1 163 ? 0.505 16.609 -2.334 1 87.94 163 ALA B C 1
ATOM 2506 O O . ALA B 1 163 ? 0.069 16.047 -1.325 1 87.94 163 ALA B O 1
ATOM 2507 N N . ASN B 1 164 ? 1.525 16.172 -3.006 1 89.75 164 ASN B N 1
ATOM 2508 C CA . ASN B 1 164 ? 2.111 14.867 -2.754 1 89.75 164 ASN B CA 1
ATOM 2509 C C . ASN B 1 164 ? 2.947 14.859 -1.479 1 89.75 164 ASN B C 1
ATOM 2511 O O . ASN B 1 164 ? 3.613 15.844 -1.164 1 89.75 164 ASN B O 1
ATOM 2515 N N . PHE B 1 165 ? 2.766 13.805 -0.793 1 85.75 165 PHE B N 1
ATOM 2516 C CA . PHE B 1 165 ? 3.713 13.508 0.275 1 85.75 165 PHE B CA 1
ATOM 2517 C C . PHE B 1 165 ? 5.082 13.156 -0.297 1 85.75 165 PHE B C 1
ATOM 2519 O O . PHE B 1 165 ? 5.176 12.453 -1.308 1 85.75 165 PHE B O 1
ATOM 2526 N N . PRO B 1 166 ? 6.09 13.602 0.319 1 79.06 166 PRO B N 1
ATOM 2527 C CA . PRO B 1 166 ? 7.387 13.555 -0.359 1 79.06 166 PRO B CA 1
ATOM 2528 C C . PRO B 1 166 ? 7.973 12.141 -0.405 1 79.06 166 PRO B C 1
ATOM 2530 O O . PRO B 1 166 ? 8.82 11.852 -1.25 1 79.06 166 PRO B O 1
ATOM 2533 N N . PHE B 1 167 ? 7.598 11.164 0.564 1 81 167 PHE B N 1
ATOM 2534 C CA . PHE B 1 167 ? 8.258 9.867 0.57 1 81 167 PHE B CA 1
ATOM 2535 C C . PHE B 1 167 ? 7.238 8.734 0.67 1 81 167 PHE B C 1
ATOM 2537 O O . PHE B 1 167 ? 6.371 8.758 1.547 1 81 167 PHE B O 1
ATOM 2544 N N . PRO B 1 168 ? 7.426 7.816 -0.193 1 82.75 168 PRO B N 1
ATOM 2545 C CA . PRO B 1 168 ? 8.203 7.898 -1.433 1 82.75 168 PRO B CA 1
ATOM 2546 C C . PRO B 1 168 ? 7.582 8.852 -2.451 1 82.75 168 PRO B C 1
ATOM 2548 O O . PRO B 1 168 ? 6.375 9.102 -2.418 1 82.75 168 PRO B O 1
ATOM 2551 N N . ALA B 1 169 ? 8.477 9.383 -3.289 1 88.81 169 ALA B N 1
ATOM 2552 C CA . ALA B 1 169 ? 7.977 10.18 -4.41 1 88.81 169 ALA B CA 1
ATOM 2553 C C . ALA B 1 169 ? 7.133 9.328 -5.352 1 88.81 169 ALA B C 1
ATOM 2555 O O . ALA B 1 169 ? 7.32 8.109 -5.434 1 88.81 169 ALA B O 1
ATOM 2556 N N . PRO B 1 170 ? 6.215 10.031 -6.082 1 95.44 170 PRO B N 1
ATOM 2557 C CA . PRO B 1 170 ? 5.426 9.266 -7.051 1 95.44 170 PRO B CA 1
ATOM 2558 C C . PRO B 1 170 ? 6.293 8.578 -8.102 1 95.44 170 PRO B C 1
ATOM 2560 O O . PRO B 1 170 ? 7.332 9.117 -8.5 1 95.44 170 PRO B O 1
ATOM 2563 N N . PHE B 1 171 ? 5.816 7.441 -8.578 1 95.38 171 PHE B N 1
ATOM 2564 C CA . PHE B 1 171 ? 6.562 6.711 -9.594 1 95.38 171 PHE B CA 1
ATOM 2565 C C . PHE B 1 171 ? 5.625 5.871 -10.453 1 95.38 171 PHE B C 1
ATOM 2567 O O . PHE B 1 171 ? 4.48 5.629 -10.07 1 95.38 171 PHE B O 1
ATOM 2574 N N . ILE B 1 172 ? 6.094 5.523 -11.57 1 97.12 172 ILE B N 1
ATOM 2575 C CA . ILE B 1 172 ? 5.555 4.48 -12.43 1 97.12 172 ILE B CA 1
ATOM 2576 C C . ILE B 1 172 ? 6.629 3.428 -12.703 1 97.12 172 ILE B C 1
ATOM 2578 O O . ILE B 1 172 ? 7.758 3.764 -13.07 1 97.12 172 ILE B O 1
ATOM 2582 N N . ARG B 1 173 ? 6.242 2.219 -12.516 1 95.5 173 ARG B N 1
ATOM 2583 C CA . ARG B 1 173 ? 7.27 1.202 -12.703 1 95.5 173 ARG B CA 1
ATOM 2584 C C . ARG B 1 173 ? 6.691 -0.049 -13.352 1 95.5 173 ARG B C 1
ATOM 2586 O O . ARG B 1 173 ? 5.484 -0.29 -13.281 1 95.5 173 ARG B O 1
ATOM 2593 N N . ILE B 1 174 ? 7.609 -0.79 -13.984 1 94.06 174 ILE B N 1
ATOM 2594 C CA . ILE B 1 174 ? 7.316 -2.113 -14.523 1 94.06 174 ILE B CA 1
ATOM 2595 C C . ILE B 1 174 ? 8.367 -3.111 -14.047 1 94.06 174 ILE B C 1
ATOM 2597 O O . ILE B 1 174 ? 9.562 -2.924 -14.273 1 94.06 174 ILE B O 1
ATOM 2601 N N . ASP B 1 175 ? 7.938 -4.129 -13.367 1 92.94 175 ASP B N 1
ATOM 2602 C CA . ASP B 1 175 ? 8.789 -5.254 -13 1 92.94 175 ASP B CA 1
ATOM 2603 C C . ASP B 1 175 ? 8.562 -6.441 -13.93 1 92.94 175 ASP B C 1
ATOM 2605 O O . ASP B 1 175 ? 7.422 -6.848 -14.156 1 92.94 175 ASP B O 1
ATOM 2609 N N . ILE B 1 176 ? 9.641 -6.965 -14.414 1 92.31 176 ILE B N 1
ATOM 2610 C CA . ILE B 1 176 ? 9.578 -8.062 -15.383 1 92.31 176 ILE B CA 1
ATOM 2611 C C . ILE B 1 176 ? 10.344 -9.266 -14.836 1 92.31 176 ILE B C 1
ATOM 2613 O O . ILE B 1 176 ? 11.492 -9.148 -14.43 1 92.31 176 ILE B O 1
ATOM 2617 N N . GLU B 1 177 ? 9.672 -10.383 -14.828 1 89.56 177 GLU B N 1
ATOM 2618 C CA . GLU B 1 177 ? 10.273 -11.664 -14.484 1 89.56 177 GLU B CA 1
ATOM 2619 C C . GLU B 1 177 ? 10.062 -12.688 -15.594 1 89.56 177 GLU B C 1
ATOM 2621 O O . GLU B 1 177 ? 8.93 -12.969 -15.984 1 89.56 177 GLU B O 1
ATOM 2626 N N . LYS B 1 178 ? 11.203 -13.305 -16.109 1 87.88 178 LYS B N 1
ATOM 2627 C CA . LYS B 1 178 ? 11.141 -14.297 -17.188 1 87.88 178 LYS B CA 1
ATOM 2628 C C . LYS B 1 178 ? 11.617 -15.664 -16.703 1 87.88 178 LYS B C 1
ATOM 2630 O O . LYS B 1 178 ? 12.477 -15.75 -15.828 1 87.88 178 LYS B O 1
#

Sequence (356 aa):
MLAALAVLAVPAVAWAASGFTEQVASARWSTSFQCPDGTTAADGRLIVETDNFIEAGTTPAPNPPLRVGFVGQCPDGTFSWGLVQPAPTQFKRNLTRVRVSGTFANVRDNRGGLHTVSVDACWTGTGPVVTTVNGPGSKRKERSATATATIVFDGNTLVDGAANFPFPAPFIRIDIEKMLAALAVLAVPAVAWAASGFTEQVASARWSTSFQCPDGTTAADGRLIVETDNFIEAGTTPAPNPPLRVGFVGQCPDGTFSWGLVQPAPTQFKRNLTRVRVSGTFANVRDNRGGLHTVSVDACWTGTGPVVTTVNGPGSKRKERSATATATIVFDGNTLVDGAANFPFPAPFIRIDIEK

Foldseek 3Di:
DPPDPPPPPPPPPDCPAAKKKKKKWKFKFWFWDADPVGDIFGGKMKMKMWMWMGGPPDDTDQFTWIKIKIWTADPVGIKIWIDIDGWHWDQDPQRAKIWTWDWDWQTAMPVGDIKIKTKTKMKGFDAHWDKDAPDVQKIKTKGFTFMAMFMAIRNRTGGGTGRTDVVPGIMIMMIIGD/DPPPPPPPPPPPPDCPAAKKKKKKWKFKAWFWDADPVGDIFGTKMKMKMWMWMGGPPGDTDQFTWIKIKIWTADPVGIKIWIDIDGWHWDQDPQRQKIWTWDWDWQTAMPVGDIKIKTKTKMKGFDAHWDKDAPDVQKIKTKGFTFMAMFMAIRNRTGGGTGRTDVVPGIMIMMIIGD

Secondary structure (DSSP, 8-state):
-------------------EEEEEEEEEEEEEEE-TTS-EEEEEEEEEEEEEEEETTSPPPSS-EEEEEEEEEETTEEEEEEEEEE--EEEPGGG-EEEEEEEEEEEEBTTS-EEEEEEEEEEEE-SPPEEEEEETTEEEEEEEEEEEEEEEETTEEEEEE--B-SSSPPEEEEEEE-/-------------------EEEEEEEEEEEEEEE-TTS-EEEEEEEEEEEEEEEETTSPPPSS-EEEEEEEEEETTEEEEEEEEEE--EEE-GGGSEEEEEEEEEEEEBTTS-EEEEEEEEEEEE-SPPEEEEEETTEEEEEEEEEEEEEEEETTEEEEEE--B-SSSPPEEEEEEE-

Radius of gyration: 20.39 Å; Cα contacts (8 Å, |Δi|>4): 937; chains: 2; bounding box: 52×83×44 Å

Organism: NCBI:txid175570

pLDDT: mean 87.58, std 17.44, range [27.17, 98.62]

Solvent-accessible surface area (backbone atoms only — not comparable to full-atom values): 18636 Å² total; per-residue (Å²): 135,84,79,77,78,73,74,74,72,73,69,81,70,67,80,76,64,70,29,34,38,34,40,36,38,40,38,30,30,54,26,59,44,71,36,95,88,66,48,77,28,65,68,21,39,36,40,44,35,35,50,41,67,26,51,58,93,54,76,65,62,80,42,32,41,32,38,37,38,36,43,31,57,39,97,92,40,80,46,28,25,27,45,27,35,70,28,54,55,47,76,41,74,92,50,47,34,37,38,37,44,50,75,43,71,69,36,45,32,68,84,73,48,69,33,40,42,32,43,40,37,39,38,36,44,71,52,69,77,45,77,47,77,81,48,90,52,27,36,36,40,32,21,44,28,49,48,36,30,41,31,30,53,70,88,40,76,52,41,81,45,61,57,54,32,74,81,63,60,28,33,32,36,36,41,38,39,92,136,85,78,76,78,72,75,72,72,72,70,81,70,66,80,78,65,71,28,34,40,33,38,37,41,40,38,31,31,53,26,59,43,70,37,95,88,66,50,77,26,67,67,22,38,35,39,44,35,35,51,40,67,26,50,59,94,56,77,65,63,82,41,30,41,33,38,38,39,37,43,31,59,38,97,94,40,79,44,29,25,25,45,27,35,69,28,54,54,46,76,42,75,92,49,46,34,38,39,37,44,53,76,43,72,70,37,44,33,68,83,73,49,69,34,40,42,34,43,41,35,38,38,38,43,72,51,66,78,45,77,47,77,80,48,90,50,27,37,34,41,34,21,44,28,49,48,34,31,42,32,29,53,69,88,38,76,51,40,80,44,62,58,53,33,74,79,64,59,27,34,30,35,36,41,38,38,92